Protein AF-A0A7S0C4D5-F1 (afdb_monomer)

Mean predicted aligned error: 11.69 Å

Solvent-accessible surface area (backbone atoms only — not comparable to full-atom values): 11583 Å² total; per-residue (Å²): 112,72,57,65,50,46,31,70,49,60,94,52,52,74,70,53,25,56,67,79,38,44,68,50,37,49,47,58,40,40,59,70,69,42,53,87,68,51,70,68,51,31,66,45,49,28,53,69,89,19,46,18,52,49,54,47,27,52,57,50,49,54,53,51,52,50,53,49,57,53,43,53,73,77,39,71,93,80,72,85,82,88,82,85,70,38,58,59,43,54,49,28,55,51,49,53,34,51,56,62,51,61,66,58,76,73,59,81,86,84,83,80,84,87,82,91,80,93,75,95,69,90,74,80,75,77,78,72,75,80,78,74,80,67,58,80,75,61,56,90,89,36,45,64,40,73,50,76,41,85,40,60,87,87,72,75,42,72,40,61,40,80,78,41,73,50,44,52,80,85,51,63,69,94,71,38,82,68,80,75,78,72,80,128

Foldseek 3Di:
DAAFFQAVCPPDDLVCCCPVVVVSSVLVVCLQVLHDRDPVSQCDARPRPTGHLVRLLVVLVVVVVVVQVVCVVVDPPPDDDDDDYDQSSLSSLVVVQVVVVVVVVPDDPDDDDDDDDDDDDDPPPPPDPDPPPRDHGADPPFDWDWDWAQDPPVPSDIHIDTPGDNHPVVCDDPNNPDPPPPPD

Nearest PDB structures (foldseek):
  2xhe-assembly1_A  TM=3.333E-01  e=2.770E+00  Monosiga brevicollis
  9c3c-assembly1_d  TM=2.049E-01  e=9.686E+00  Oryctolagus cuniculus

Structure (mmCIF, N/CA/C/O backbone):
data_AF-A0A7S0C4D5-F1
#
_entry.id   AF-A0A7S0C4D5-F1
#
loop_
_atom_site.group_PDB
_atom_site.id
_atom_site.type_symbol
_atom_site.label_atom_id
_atom_site.label_alt_id
_atom_site.label_comp_id
_atom_site.label_asym_id
_atom_site.label_entity_id
_atom_site.label_seq_id
_atom_site.pdbx_PDB_ins_code
_atom_site.Cartn_x
_atom_site.Cartn_y
_atom_site.Cartn_z
_atom_site.occupancy
_atom_site.B_iso_or_equiv
_atom_site.auth_seq_id
_atom_site.auth_comp_id
_atom_site.auth_asym_id
_atom_site.auth_atom_id
_atom_site.pdbx_PDB_model_num
ATOM 1 N N . LEU A 1 1 ? -9.676 -5.095 -2.662 1.00 91.50 1 LEU A N 1
ATOM 2 C CA . LEU A 1 1 ? -8.534 -4.164 -2.542 1.00 91.50 1 LEU A CA 1
ATOM 3 C C . LEU A 1 1 ? -7.541 -4.528 -3.632 1.00 91.50 1 LEU A C 1
ATOM 5 O O . LEU A 1 1 ? -6.718 -5.406 -3.422 1.00 91.50 1 LEU A O 1
ATOM 9 N N . ASN A 1 2 ? -7.699 -3.945 -4.817 1.00 96.62 2 ASN A N 1
ATOM 10 C CA . ASN A 1 2 ? -6.845 -4.282 -5.958 1.00 96.62 2 ASN A CA 1
ATOM 11 C C . ASN A 1 2 ? -5.483 -3.599 -5.810 1.00 96.62 2 ASN A C 1
ATOM 13 O O . ASN A 1 2 ? -5.395 -2.568 -5.133 1.00 96.62 2 ASN A O 1
ATOM 17 N N . GLU A 1 3 ? -4.452 -4.158 -6.446 1.00 96.69 3 GLU A N 1
ATOM 18 C CA . GLU A 1 3 ? -3.127 -3.532 -6.524 1.00 96.69 3 GLU A CA 1
ATOM 19 C C . GLU A 1 3 ? -3.210 -2.123 -7.131 1.00 96.69 3 GLU A C 1
ATOM 21 O O . GLU A 1 3 ? -4.211 -1.762 -7.752 1.00 96.69 3 GLU A O 1
ATOM 26 N N . TRP A 1 4 ? -2.178 -1.317 -6.894 1.00 96.56 4 TRP A N 1
ATOM 27 C CA . TRP A 1 4 ? -1.933 -0.066 -7.605 1.00 96.56 4 TRP A CA 1
ATOM 28 C C . TRP A 1 4 ? -1.998 -0.304 -9.122 1.00 96.56 4 TRP A C 1
ATOM 30 O O . TRP A 1 4 ? -1.205 -1.082 -9.648 1.00 96.56 4 TRP A O 1
ATOM 40 N N . ASN A 1 5 ? -2.930 0.358 -9.812 1.00 97.81 5 ASN A N 1
ATOM 41 C CA . ASN A 1 5 ? -2.940 0.409 -11.272 1.00 97.81 5 ASN A CA 1
ATOM 42 C C . ASN A 1 5 ? -1.729 1.219 -11.753 1.00 97.81 5 ASN A C 1
ATOM 44 O O . ASN A 1 5 ? -1.643 2.428 -11.518 1.00 97.81 5 ASN A O 1
ATOM 48 N N . LEU A 1 6 ? -0.799 0.533 -12.415 1.00 97.19 6 LEU A N 1
ATOM 49 C CA . LEU A 1 6 ? 0.471 1.111 -12.848 1.00 97.19 6 LEU A CA 1
ATOM 50 C C . LEU A 1 6 ? 0.438 1.605 -14.303 1.00 97.19 6 LEU A C 1
ATOM 52 O O . LEU A 1 6 ? 1.498 1.924 -14.838 1.00 97.19 6 LEU A O 1
ATOM 56 N N . GLY A 1 7 ? -0.735 1.656 -14.944 1.00 97.12 7 GLY A N 1
ATOM 57 C CA . GLY A 1 7 ? -0.932 2.214 -16.282 1.00 97.12 7 GLY A CA 1
ATOM 58 C C . GLY A 1 7 ? 0.130 1.770 -17.294 1.00 97.12 7 GLY A C 1
ATOM 59 O O . GLY A 1 7 ? 0.294 0.585 -17.580 1.00 97.12 7 GLY A O 1
ATOM 60 N N . SER A 1 8 ? 0.897 2.735 -17.801 1.00 97.06 8 SER A N 1
ATOM 61 C CA . SER A 1 8 ? 1.981 2.568 -18.778 1.00 97.06 8 SER A CA 1
ATOM 62 C C . SER A 1 8 ? 3.075 1.575 -18.359 1.00 97.06 8 SER A C 1
ATOM 64 O O . SER A 1 8 ? 3.782 1.054 -19.222 1.00 97.06 8 SER A O 1
ATOM 66 N N . LEU A 1 9 ? 3.232 1.310 -17.059 1.00 96.81 9 LEU A N 1
ATOM 67 C CA . LEU A 1 9 ? 4.235 0.391 -16.524 1.00 96.81 9 LEU A CA 1
ATOM 68 C C . LEU A 1 9 ? 3.742 -1.062 -16.449 1.00 96.81 9 LEU A C 1
ATOM 70 O O . LEU A 1 9 ? 4.552 -1.963 -16.208 1.00 96.81 9 LEU A O 1
ATOM 74 N N . GLU A 1 10 ? 2.442 -1.319 -16.614 1.00 96.50 10 GLU A N 1
ATOM 75 C CA . GLU A 1 10 ? 1.900 -2.674 -16.519 1.00 96.50 10 GLU A CA 1
ATOM 76 C C . GLU A 1 10 ? 2.433 -3.584 -17.631 1.00 96.50 10 GLU A C 1
ATOM 78 O O . GLU A 1 10 ? 2.529 -3.217 -18.801 1.00 96.50 10 GLU A O 1
ATOM 83 N N . GLY A 1 11 ? 2.815 -4.806 -17.252 1.00 96.31 11 GLY A N 1
ATOM 84 C CA . GLY A 1 11 ? 3.393 -5.789 -18.171 1.00 96.31 11 GLY A CA 1
ATOM 85 C C . GLY A 1 11 ? 4.862 -5.550 -18.539 1.00 96.31 11 GLY A C 1
ATOM 86 O O . GLY A 1 11 ? 5.478 -6.445 -19.118 1.00 96.31 11 GLY A O 1
ATOM 87 N N . LEU A 1 12 ? 5.454 -4.410 -18.165 1.00 96.06 12 LEU A N 1
ATOM 88 C CA . LEU A 1 12 ? 6.871 -4.136 -18.396 1.00 96.06 12 LEU A CA 1
ATOM 89 C C . LEU A 1 12 ? 7.758 -4.775 -17.323 1.00 96.06 12 LEU A C 1
ATOM 91 O O . LEU A 1 12 ? 7.458 -4.796 -16.126 1.00 96.06 12 LEU A O 1
ATOM 95 N N . THR A 1 13 ? 8.930 -5.246 -17.738 1.00 95.88 13 THR A N 1
ATOM 96 C CA . THR A 1 13 ? 10.017 -5.537 -16.804 1.00 95.88 13 THR A CA 1
ATOM 97 C C . THR A 1 13 ? 10.603 -4.241 -16.241 1.00 95.88 13 THR A C 1
ATOM 99 O O . THR A 1 13 ? 10.513 -3.172 -16.840 1.00 95.88 13 THR A O 1
ATOM 102 N N . LYS A 1 14 ? 11.308 -4.333 -15.105 1.00 93.69 14 LYS A N 1
ATOM 103 C CA . LYS A 1 14 ? 11.995 -3.175 -14.500 1.00 93.69 14 LYS A CA 1
ATOM 104 C C . LYS A 1 14 ? 12.977 -2.495 -15.463 1.00 93.69 14 LYS A C 1
ATOM 106 O O . LYS A 1 14 ? 13.127 -1.279 -15.429 1.00 93.69 14 LYS A O 1
ATOM 111 N N . ALA A 1 15 ? 13.659 -3.285 -16.296 1.00 94.69 15 ALA A N 1
ATOM 112 C CA . ALA A 1 15 ? 14.609 -2.770 -17.276 1.00 94.69 15 ALA A CA 1
ATOM 113 C C . ALA A 1 15 ? 13.888 -1.979 -18.376 1.00 94.69 15 ALA A C 1
ATOM 115 O O . ALA A 1 15 ? 14.277 -0.849 -18.658 1.00 94.69 15 ALA A O 1
ATOM 116 N N . GLU A 1 16 ? 12.806 -2.533 -18.929 1.00 96.94 16 GLU A N 1
ATOM 117 C CA . GLU A 1 16 ? 11.981 -1.859 -19.940 1.00 96.94 16 GLU A CA 1
ATOM 118 C C . GLU A 1 16 ? 11.360 -0.577 -19.383 1.00 96.94 16 GLU A C 1
ATOM 120 O O . GLU A 1 16 ? 11.548 0.485 -19.969 1.00 96.94 16 GLU A O 1
ATOM 125 N N . ALA A 1 17 ? 10.729 -0.637 -18.207 1.00 95.88 17 ALA A N 1
ATOM 126 C CA . ALA A 1 17 ? 10.146 0.526 -17.540 1.00 95.88 17 ALA A CA 1
ATOM 127 C C . ALA A 1 17 ? 11.166 1.662 -17.354 1.00 95.88 17 ALA A C 1
ATOM 129 O O . ALA A 1 17 ? 10.881 2.816 -17.666 1.00 95.88 17 ALA A O 1
ATOM 130 N N . SER A 1 18 ? 12.387 1.331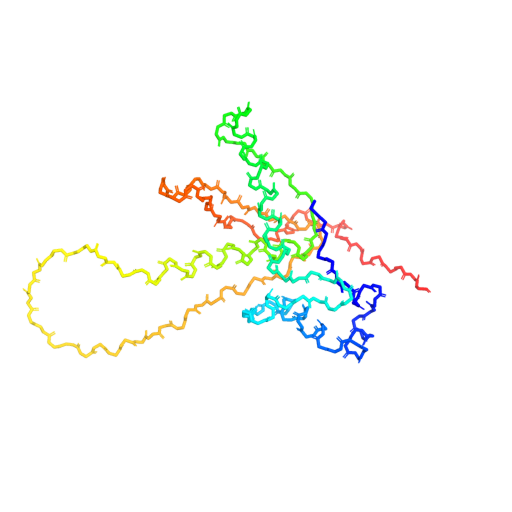 -16.918 1.00 94.75 18 SER A N 1
ATOM 131 C CA . SER A 1 18 ? 13.438 2.327 -16.669 1.00 94.75 18 SER A CA 1
ATOM 132 C C . SER A 1 18 ? 13.909 3.085 -17.913 1.00 94.75 18 SER A C 1
ATOM 134 O O . SER A 1 18 ? 14.459 4.181 -17.773 1.00 94.75 18 SER A O 1
ATOM 136 N N . VAL A 1 19 ? 13.698 2.509 -19.100 1.00 95.25 19 VAL A N 1
ATOM 137 C CA . VAL A 1 19 ? 14.111 3.065 -20.394 1.00 95.25 19 VAL A CA 1
ATOM 138 C C . VAL A 1 19 ? 12.925 3.695 -21.122 1.00 95.25 19 VAL A C 1
ATOM 140 O O . VAL A 1 19 ? 13.022 4.831 -21.576 1.00 95.25 19 VAL A O 1
ATOM 143 N N . SER A 1 20 ? 11.812 2.969 -21.235 1.00 93.81 20 SER A N 1
ATOM 144 C CA . SER A 1 20 ? 10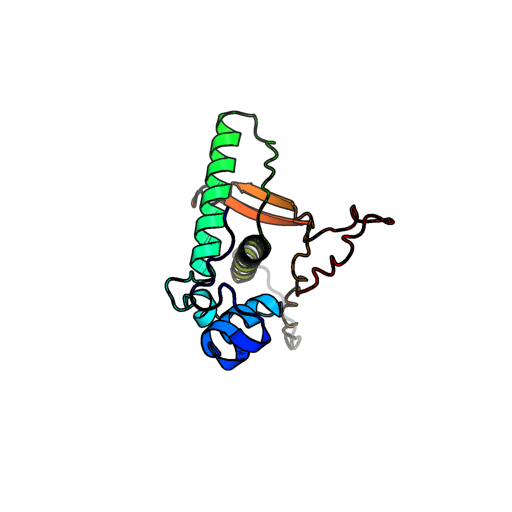.653 3.340 -22.053 1.00 93.81 20 SER A CA 1
ATOM 145 C C . SER A 1 20 ? 9.682 4.290 -21.350 1.00 93.81 20 SER A C 1
ATOM 147 O O . SER A 1 20 ? 9.029 5.083 -22.022 1.00 93.81 20 SER A O 1
ATOM 149 N N . CYS A 1 21 ? 9.615 4.247 -20.017 1.00 95.00 21 CYS A N 1
ATOM 150 C CA . CYS A 1 21 ? 8.689 5.031 -19.194 1.00 95.00 21 CYS A CA 1
ATOM 151 C C . CYS A 1 21 ? 9.447 5.657 -18.012 1.00 95.00 21 CYS A C 1
ATOM 153 O O . CYS A 1 21 ? 9.096 5.471 -16.850 1.00 95.00 21 CYS A O 1
ATOM 155 N N . HIS A 1 22 ? 10.550 6.353 -18.308 1.00 94.44 22 HIS A N 1
ATOM 156 C CA . HIS A 1 22 ? 11.540 6.753 -17.303 1.00 94.44 22 HIS A CA 1
ATOM 157 C C . HIS A 1 22 ? 10.969 7.600 -16.153 1.00 94.44 22 HIS A C 1
ATOM 159 O O . HIS A 1 22 ? 11.331 7.376 -14.999 1.00 94.44 22 HIS A O 1
ATOM 165 N N . GLU A 1 23 ? 10.078 8.550 -16.451 1.00 95.00 23 GLU A N 1
ATOM 166 C CA . GLU A 1 23 ? 9.476 9.413 -15.425 1.00 95.00 23 GLU A CA 1
ATOM 167 C C . GLU A 1 23 ? 8.476 8.647 -14.548 1.00 95.00 23 GLU A C 1
ATOM 169 O O . GLU A 1 23 ? 8.603 8.668 -13.325 1.00 95.00 23 GLU A O 1
ATOM 174 N N . ASP A 1 24 ? 7.577 7.861 -15.147 1.00 95.88 24 ASP A N 1
ATOM 175 C CA . ASP A 1 24 ? 6.665 6.977 -14.405 1.00 95.88 24 ASP A CA 1
ATOM 176 C C . ASP A 1 24 ? 7.447 5.987 -13.515 1.00 95.88 24 ASP A C 1
ATOM 178 O O . ASP A 1 24 ? 7.115 5.749 -12.350 1.00 95.88 24 ASP A O 1
ATOM 182 N N . TRP A 1 25 ? 8.553 5.441 -14.034 1.00 95.50 25 TRP A N 1
ATOM 183 C CA . TRP A 1 25 ? 9.424 4.539 -13.284 1.00 95.50 25 TRP A CA 1
ATOM 184 C C . TRP A 1 25 ? 10.087 5.220 -12.082 1.00 95.50 25 TRP A C 1
ATOM 186 O O . TRP A 1 25 ? 10.244 4.576 -11.043 1.00 95.50 25 TRP A O 1
ATOM 196 N N . LYS A 1 26 ? 10.471 6.502 -12.181 1.00 93.19 26 LYS A N 1
ATOM 197 C CA . LYS A 1 26 ? 11.009 7.265 -11.039 1.00 93.19 26 LYS A CA 1
ATOM 198 C C . LYS A 1 26 ? 9.978 7.409 -9.927 1.00 93.19 26 LYS A C 1
ATOM 200 O O . LYS A 1 26 ? 10.331 7.175 -8.770 1.00 93.19 26 LYS A O 1
ATOM 205 N N . ILE A 1 27 ? 8.733 7.740 -10.278 1.00 92.94 27 ILE A N 1
ATOM 206 C CA . ILE A 1 27 ? 7.622 7.861 -9.324 1.00 92.94 27 ILE A CA 1
ATOM 207 C C . ILE A 1 27 ? 7.440 6.526 -8.592 1.00 92.94 27 ILE A C 1
ATOM 209 O O . ILE A 1 27 ? 7.545 6.458 -7.366 1.00 92.94 27 ILE A O 1
ATOM 213 N N . PHE A 1 28 ? 7.289 5.431 -9.343 1.00 91.69 28 PHE A N 1
ATOM 214 C CA . PHE A 1 28 ? 7.135 4.092 -8.772 1.00 91.69 28 PHE A CA 1
ATOM 215 C C . PHE A 1 28 ? 8.336 3.656 -7.909 1.00 91.69 28 PHE A C 1
ATOM 217 O O . PHE A 1 28 ? 8.172 3.026 -6.856 1.00 91.69 28 PHE A O 1
ATOM 224 N N . ARG A 1 29 ? 9.565 3.981 -8.329 1.00 89.75 29 ARG A N 1
ATOM 225 C CA . ARG A 1 29 ? 10.784 3.620 -7.592 1.00 89.75 29 ARG A CA 1
ATOM 226 C C . ARG A 1 29 ? 10.941 4.351 -6.279 1.00 89.75 29 ARG A C 1
ATOM 228 O O . ARG A 1 29 ? 11.414 3.723 -5.337 1.00 89.75 29 ARG A O 1
ATOM 235 N N . GLN A 1 30 ? 10.556 5.622 -6.198 1.00 85.50 30 GLN A N 1
ATOM 236 C CA . GLN A 1 30 ? 10.688 6.360 -4.944 1.00 85.50 30 GLN A CA 1
ATOM 237 C C . GLN A 1 30 ? 9.917 5.668 -3.816 1.00 85.50 30 GLN A C 1
ATOM 239 O O . GLN A 1 30 ? 10.426 5.561 -2.704 1.00 85.50 30 GLN A O 1
ATOM 244 N N . TRP A 1 31 ? 8.750 5.102 -4.136 1.00 80.75 31 TRP A N 1
ATOM 245 C CA . TRP A 1 31 ? 8.039 4.215 -3.223 1.00 80.75 31 TRP A CA 1
ATOM 246 C C . TRP A 1 31 ? 8.835 2.932 -2.916 1.00 80.75 31 TRP A C 1
ATOM 248 O O . TRP A 1 31 ? 9.060 2.585 -1.756 1.00 80.75 31 TRP A O 1
ATOM 258 N N . CYS A 1 32 ? 9.281 2.210 -3.948 1.00 79.75 32 CYS A N 1
ATOM 259 C CA . CYS A 1 32 ? 9.966 0.924 -3.770 1.00 79.75 32 CYS A CA 1
ATOM 260 C C . CYS A 1 32 ? 11.261 1.002 -2.951 1.00 79.75 32 CYS A C 1
ATOM 262 O O . CYS A 1 32 ? 11.626 0.010 -2.317 1.00 79.75 32 CYS A O 1
ATOM 264 N N . ASP A 1 33 ? 11.950 2.140 -2.998 1.00 78.56 33 ASP A N 1
ATOM 265 C CA . ASP A 1 33 ? 13.260 2.340 -2.382 1.00 78.56 33 ASP A CA 1
ATOM 266 C C . ASP A 1 33 ? 13.157 2.703 -0.881 1.00 78.56 33 ASP A C 1
ATOM 268 O O . ASP A 1 33 ? 14.180 2.900 -0.221 1.00 78.56 33 ASP A O 1
ATOM 272 N N . GLY A 1 34 ? 11.939 2.733 -0.314 1.00 65.50 34 GLY A N 1
ATOM 273 C CA . GLY A 1 34 ? 11.702 2.898 1.127 1.00 65.50 34 GLY A CA 1
ATOM 274 C C . GLY A 1 34 ? 12.156 4.254 1.676 1.00 65.50 34 GLY A C 1
ATOM 275 O O . GLY A 1 34 ? 12.552 4.349 2.840 1.00 65.50 34 GLY A O 1
ATOM 276 N N . GLY A 1 35 ? 12.182 5.275 0.815 1.00 66.75 35 GLY A N 1
ATOM 277 C CA . GLY A 1 35 ? 12.502 6.656 1.165 1.00 66.75 35 GLY A CA 1
ATOM 278 C C . GLY A 1 35 ? 11.256 7.528 1.306 1.00 66.75 35 GLY A C 1
ATOM 279 O O . GLY A 1 35 ? 10.140 7.088 1.031 1.00 66.75 35 GLY A O 1
ATOM 280 N N . ASP A 1 36 ? 11.468 8.781 1.702 1.00 76.06 36 ASP A N 1
ATOM 281 C CA . ASP A 1 36 ? 10.401 9.777 1.756 1.00 76.06 36 ASP A CA 1
ATOM 282 C C . ASP A 1 36 ? 9.883 10.045 0.338 1.00 76.06 36 ASP A C 1
ATOM 284 O O . ASP A 1 36 ? 10.644 10.388 -0.575 1.00 76.06 36 ASP A O 1
ATOM 288 N N . VAL A 1 37 ? 8.579 9.846 0.149 1.00 84.19 37 VAL A N 1
ATOM 289 C CA . VAL A 1 37 ? 7.879 10.153 -1.101 1.00 84.19 37 VAL A CA 1
ATOM 290 C C . VAL A 1 37 ? 7.587 11.650 -1.117 1.00 84.19 37 VAL A C 1
ATOM 292 O O . VAL A 1 37 ? 6.993 12.170 -0.173 1.00 84.19 37 VAL A O 1
ATOM 295 N N . SER A 1 38 ? 7.997 12.352 -2.176 1.00 87.94 38 SER A N 1
ATOM 296 C CA . SER A 1 38 ? 7.674 13.776 -2.311 1.00 87.94 38 SER A CA 1
ATOM 297 C C . SER A 1 38 ? 6.169 13.959 -2.511 1.00 87.94 38 SER A C 1
ATOM 299 O O . SER A 1 38 ? 5.520 13.112 -3.121 1.00 87.94 38 SER A O 1
ATOM 301 N N . ALA A 1 39 ? 5.608 15.076 -2.036 1.00 88.88 39 ALA A N 1
ATOM 302 C CA . ALA A 1 39 ? 4.194 15.394 -2.268 1.00 88.88 39 ALA A CA 1
ATOM 303 C C . ALA A 1 39 ? 3.854 15.375 -3.770 1.00 88.88 39 ALA A C 1
ATOM 305 O O . ALA A 1 39 ? 2.872 14.767 -4.176 1.00 88.88 39 ALA A O 1
ATOM 306 N N . GLU A 1 40 ? 4.747 15.924 -4.599 1.00 92.56 40 GLU A N 1
ATOM 307 C CA . GLU A 1 40 ? 4.627 15.894 -6.059 1.00 92.56 40 GLU A CA 1
ATOM 308 C C . GLU A 1 40 ? 4.483 14.466 -6.607 1.00 92.56 40 GLU A C 1
ATOM 310 O O . GLU A 1 40 ? 3.534 14.182 -7.333 1.00 92.56 40 GLU A O 1
ATOM 315 N N . HIS A 1 41 ? 5.371 13.535 -6.243 1.00 92.56 41 HIS A N 1
ATOM 316 C CA . HIS A 1 41 ? 5.270 12.154 -6.727 1.00 92.56 41 HIS A CA 1
ATOM 317 C C . HIS A 1 41 ? 4.102 11.384 -6.099 1.00 92.56 41 HIS A C 1
ATOM 319 O O . HIS A 1 41 ? 3.605 10.442 -6.710 1.00 92.56 41 HIS A O 1
ATOM 325 N N . ALA A 1 42 ? 3.661 11.754 -4.894 1.00 93.00 42 ALA A N 1
ATOM 326 C CA . ALA A 1 42 ? 2.509 11.121 -4.265 1.00 93.00 42 ALA A CA 1
ATOM 327 C C . ALA A 1 42 ? 1.196 11.440 -4.998 1.00 93.00 42 ALA A C 1
ATOM 329 O O . ALA A 1 42 ? 0.346 10.557 -5.130 1.00 93.00 42 ALA A O 1
ATOM 330 N N . GLU A 1 43 ? 1.062 12.678 -5.481 1.00 95.88 43 GLU A N 1
ATOM 331 C CA . GLU A 1 43 ? -0.121 13.189 -6.182 1.00 95.88 43 GLU A CA 1
ATOM 332 C C . GLU A 1 43 ? -0.080 12.932 -7.695 1.00 95.88 43 GLU A C 1
ATOM 334 O O . GLU A 1 43 ? -1.123 12.927 -8.345 1.00 95.88 43 GLU A O 1
ATOM 339 N N . THR A 1 44 ? 1.105 12.702 -8.270 1.00 96.88 44 THR A N 1
ATOM 340 C CA . THR A 1 44 ? 1.253 12.464 -9.713 1.00 96.88 44 THR A CA 1
ATOM 341 C C . THR A 1 44 ? 0.790 11.049 -10.086 1.00 96.88 44 THR A C 1
ATOM 343 O O . THR A 1 44 ? 1.383 10.072 -9.614 1.00 96.88 44 THR A O 1
ATOM 346 N N . PRO A 1 45 ? -0.232 10.896 -10.949 1.00 97.69 45 PRO A N 1
ATOM 347 C CA . PRO A 1 45 ? -0.641 9.589 -11.451 1.00 97.69 45 PRO A CA 1
ATOM 348 C C . PRO A 1 45 ? 0.398 9.000 -12.402 1.00 97.69 45 PRO A C 1
ATOM 350 O O . PRO A 1 45 ? 1.035 9.729 -13.165 1.00 97.69 45 PRO A O 1
ATOM 353 N N . ILE A 1 46 ? 0.526 7.673 -12.403 1.00 97.81 46 ILE A N 1
ATOM 354 C CA . ILE A 1 46 ? 1.283 6.986 -13.451 1.00 97.81 46 ILE A CA 1
ATOM 355 C C . ILE A 1 46 ? 0.564 7.174 -14.796 1.00 97.81 46 ILE A C 1
ATOM 357 O O . ILE A 1 46 ? -0.660 7.057 -14.878 1.00 97.81 46 ILE A O 1
ATOM 361 N N . SER A 1 47 ? 1.311 7.472 -15.862 1.00 97.19 47 SER A N 1
ATOM 362 C CA . SER A 1 47 ? 0.737 7.686 -17.198 1.00 97.19 47 SER A CA 1
ATOM 363 C C . SER A 1 47 ? -0.045 6.464 -17.706 1.00 97.19 47 SER A C 1
ATOM 365 O O . SER A 1 47 ? 0.158 5.348 -17.244 1.00 97.19 47 SER A O 1
ATOM 367 N N . GLY A 1 48 ? -0.915 6.645 -18.707 1.00 95.00 48 GLY A N 1
ATOM 368 C CA . GLY A 1 48 ? -1.698 5.540 -19.284 1.00 95.00 48 GLY A CA 1
ATOM 369 C C . GLY A 1 48 ? -2.836 5.067 -18.377 1.00 95.00 48 GLY A C 1
ATOM 370 O O . GLY A 1 48 ? -2.986 3.869 -18.168 1.00 95.00 48 GLY A O 1
ATOM 371 N N . ASP A 1 49 ? -3.604 6.016 -17.837 1.00 95.88 49 ASP A N 1
ATOM 372 C CA . ASP A 1 49 ? -4.728 5.789 -16.913 1.00 95.88 49 ASP A CA 1
ATOM 373 C C . ASP A 1 49 ? -4.338 5.100 -15.589 1.00 95.88 49 ASP A C 1
ATOM 375 O O . ASP A 1 49 ? -5.173 4.460 -14.946 1.00 95.88 49 ASP A O 1
ATOM 379 N N . GLY A 1 50 ? -3.073 5.226 -15.174 1.00 97.56 50 GLY A N 1
ATOM 380 C CA . GLY A 1 50 ? -2.589 4.747 -13.883 1.00 97.56 50 GLY A CA 1
ATOM 381 C C . GLY A 1 50 ? -3.069 5.610 -12.713 1.00 97.56 50 GLY A C 1
ATOM 382 O O . GLY A 1 50 ? -3.534 6.738 -12.877 1.00 97.56 50 GLY A O 1
ATOM 383 N N . GLU A 1 51 ? -2.957 5.068 -11.503 1.00 98.00 51 GLU A N 1
ATOM 384 C CA . GLU A 1 51 ? -3.315 5.779 -10.270 1.00 98.00 51 GLU A CA 1
ATOM 385 C C . GLU A 1 51 ? -2.122 6.570 -9.719 1.00 98.00 51 GLU A C 1
ATOM 387 O O . GLU A 1 51 ? -0.960 6.198 -9.926 1.00 98.00 51 GLU A O 1
ATOM 392 N N . SER A 1 52 ? -2.399 7.630 -8.958 1.00 97.25 52 SER A N 1
ATOM 393 C CA . SER A 1 52 ? -1.403 8.224 -8.058 1.00 97.25 52 SER A CA 1
ATOM 394 C C . SER A 1 52 ? -1.253 7.391 -6.778 1.00 97.25 52 SER A C 1
ATOM 396 O O . SER A 1 52 ? -2.095 6.547 -6.452 1.00 97.25 52 SER A O 1
ATOM 398 N N . MET A 1 53 ? -0.192 7.633 -6.003 1.00 95.38 53 MET A N 1
ATOM 399 C CA . MET A 1 53 ? -0.041 6.972 -4.701 1.00 95.38 53 MET A CA 1
ATOM 400 C C . MET A 1 53 ? -1.153 7.382 -3.729 1.00 95.38 53 MET A C 1
ATOM 402 O O . MET A 1 53 ? -1.624 6.555 -2.943 1.00 95.38 53 MET A O 1
ATOM 406 N N . ASP A 1 54 ? -1.586 8.644 -3.786 1.00 95.94 54 ASP A N 1
ATOM 407 C CA . ASP A 1 54 ? -2.674 9.146 -2.953 1.00 95.94 54 ASP A CA 1
ATOM 408 C C . ASP A 1 54 ? -4.035 8.564 -3.337 1.00 95.94 54 ASP A C 1
ATOM 410 O O . ASP A 1 54 ? -4.816 8.263 -2.435 1.00 95.94 54 ASP A O 1
ATOM 414 N N . ASP A 1 55 ? -4.299 8.298 -4.617 1.00 97.81 55 ASP A N 1
ATOM 415 C CA . ASP A 1 55 ? -5.513 7.583 -5.031 1.00 97.81 55 ASP A CA 1
ATOM 416 C C . ASP A 1 55 ? -5.563 6.187 -4.404 1.00 97.81 55 ASP A C 1
ATOM 418 O O . ASP A 1 55 ? -6.554 5.819 -3.759 1.00 97.81 55 ASP A O 1
ATOM 422 N N . VAL A 1 56 ? -4.458 5.436 -4.508 1.00 97.50 56 VAL A N 1
ATOM 423 C CA . VAL A 1 56 ? -4.329 4.098 -3.912 1.00 97.50 56 VAL A CA 1
ATOM 424 C C . VAL A 1 56 ? -4.497 4.164 -2.397 1.00 97.50 56 VAL A C 1
ATOM 426 O O . VAL A 1 56 ? -5.215 3.337 -1.823 1.00 97.50 56 VAL A O 1
ATOM 429 N N . ARG A 1 57 ? -3.876 5.150 -1.736 1.00 96.06 57 ARG A N 1
ATOM 430 C CA . ARG A 1 57 ? -4.003 5.365 -0.290 1.00 96.06 57 ARG A CA 1
ATOM 431 C C . ARG A 1 57 ? -5.453 5.633 0.097 1.00 96.06 57 ARG A C 1
ATOM 433 O O . ARG A 1 57 ? -6.005 4.894 0.912 1.00 96.06 57 ARG A O 1
ATOM 440 N N . HIS A 1 58 ? -6.082 6.639 -0.507 1.00 96.44 58 HIS A N 1
ATOM 441 C CA . HIS A 1 58 ? -7.440 7.059 -0.176 1.00 96.44 58 HIS A CA 1
ATOM 442 C C . HIS A 1 58 ? -8.453 5.934 -0.381 1.00 96.44 58 HIS A C 1
ATOM 444 O O . HIS A 1 58 ? -9.227 5.646 0.534 1.00 96.44 58 HIS A O 1
ATOM 450 N N . ARG A 1 59 ? -8.428 5.238 -1.529 1.00 97.88 59 ARG A N 1
ATOM 451 C CA . ARG A 1 59 ? -9.384 4.146 -1.775 1.00 97.88 59 ARG A CA 1
ATOM 452 C C . ARG A 1 59 ? -9.184 2.968 -0.826 1.00 97.88 59 ARG A C 1
ATOM 454 O O . ARG A 1 59 ? -10.155 2.321 -0.440 1.00 97.88 59 ARG A O 1
ATOM 461 N N . SER A 1 60 ? -7.936 2.678 -0.453 1.00 97.44 60 SER A N 1
ATOM 462 C CA . SER A 1 60 ? -7.619 1.544 0.417 1.00 97.44 60 SER A CA 1
ATOM 463 C C . SER A 1 60 ? -8.058 1.813 1.851 1.00 97.44 60 SER A C 1
ATOM 465 O O . SER A 1 60 ? -8.721 0.965 2.448 1.00 97.44 60 SER A O 1
ATOM 467 N N . VAL A 1 61 ? -7.771 3.014 2.364 1.00 96.25 61 VAL A N 1
ATOM 468 C CA . VAL A 1 61 ? -8.231 3.467 3.684 1.00 96.25 61 VAL A CA 1
ATOM 469 C C . VAL A 1 61 ? -9.755 3.508 3.724 1.00 96.25 61 VAL A C 1
ATOM 471 O O . VAL A 1 61 ? -10.351 2.847 4.566 1.00 96.25 61 VAL A O 1
ATOM 474 N N . ALA A 1 62 ? -10.406 4.176 2.766 1.00 95.81 62 ALA A N 1
ATOM 475 C CA . ALA A 1 62 ? -11.865 4.286 2.737 1.00 95.81 62 ALA A CA 1
ATOM 476 C C . ALA A 1 62 ? -12.565 2.914 2.701 1.00 95.81 62 ALA A C 1
ATOM 478 O O . ALA A 1 62 ? -13.567 2.702 3.389 1.00 95.81 62 ALA A O 1
ATOM 479 N N . CYS A 1 63 ? -12.024 1.964 1.931 1.00 96.44 63 CYS A N 1
ATOM 480 C CA . CYS A 1 63 ? -12.539 0.599 1.869 1.00 96.44 63 CYS A CA 1
ATOM 481 C C . CYS A 1 63 ? -12.430 -0.119 3.225 1.00 96.44 63 CYS A C 1
ATOM 483 O O . CYS A 1 63 ? -13.418 -0.691 3.687 1.00 96.44 63 CYS A O 1
ATOM 485 N N . LEU A 1 64 ? -11.266 -0.061 3.882 1.00 95.38 64 LEU A N 1
ATOM 486 C CA . LEU A 1 64 ? -11.059 -0.714 5.177 1.00 95.38 64 LEU A CA 1
ATOM 487 C C . LEU A 1 64 ? -11.848 -0.040 6.300 1.00 95.38 64 LEU A C 1
ATOM 489 O O . LEU A 1 64 ? -12.464 -0.733 7.102 1.00 95.38 64 LEU A O 1
ATOM 493 N N . GLU A 1 65 ? -11.904 1.289 6.337 1.00 93.75 65 GLU A N 1
ATOM 494 C CA . GLU A 1 65 ? -12.719 2.012 7.314 1.00 93.75 65 GLU A CA 1
ATOM 495 C C . GLU A 1 65 ? -14.207 1.698 7.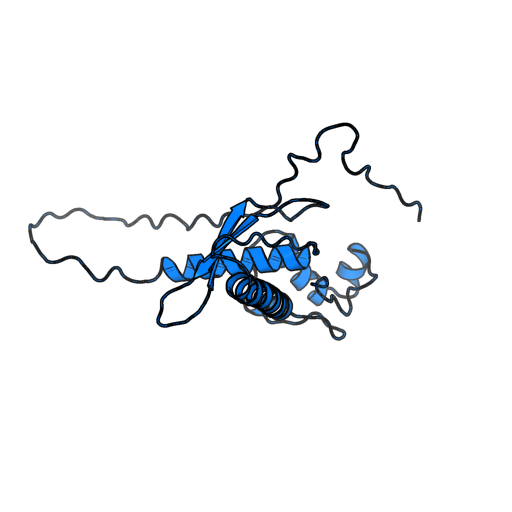178 1.00 93.75 65 GLU A C 1
ATOM 497 O O . GLU A 1 65 ? -14.910 1.607 8.182 1.00 93.75 65 GLU A O 1
ATOM 502 N N . THR A 1 66 ? -14.697 1.522 5.947 1.00 93.06 66 THR A N 1
ATOM 503 C CA . THR A 1 66 ? -16.079 1.091 5.709 1.00 93.06 66 THR A CA 1
ATOM 504 C C . THR A 1 66 ? -16.315 -0.293 6.308 1.00 93.06 66 THR A C 1
ATOM 506 O O . THR A 1 66 ? -17.296 -0.477 7.025 1.00 93.06 66 THR A O 1
ATOM 509 N N . ALA A 1 67 ? -15.395 -1.238 6.085 1.00 91.88 67 ALA A N 1
ATOM 510 C CA . ALA A 1 67 ? -15.478 -2.580 6.659 1.00 91.88 67 ALA A CA 1
ATOM 511 C C . ALA A 1 67 ? -15.406 -2.564 8.197 1.00 91.88 67 ALA A C 1
ATOM 513 O O . ALA A 1 67 ? -16.175 -3.265 8.849 1.00 91.88 67 ALA A O 1
ATOM 514 N N . ILE A 1 68 ? -14.537 -1.731 8.781 1.00 90.31 68 ILE A N 1
ATOM 515 C CA . ILE A 1 68 ? -14.429 -1.532 10.236 1.00 90.31 68 ILE A CA 1
ATOM 516 C C . ILE A 1 68 ? -15.752 -1.018 10.798 1.00 90.31 68 ILE A C 1
ATOM 518 O O . ILE A 1 68 ? -16.319 -1.638 11.692 1.00 90.31 68 ILE A O 1
ATOM 522 N N . LYS A 1 69 ? -16.291 0.065 10.226 1.00 87.88 69 LYS A N 1
ATOM 523 C CA . LYS A 1 69 ? -17.553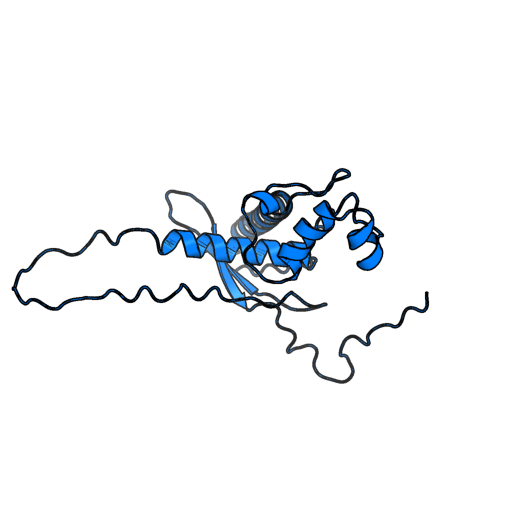 0.672 10.671 1.00 87.88 69 LYS A CA 1
ATOM 524 C C . LYS A 1 69 ? -18.726 -0.303 10.557 1.00 87.88 69 LYS A C 1
ATOM 526 O O . LYS A 1 69 ? -19.544 -0.361 11.465 1.00 87.88 69 LYS A O 1
ATOM 531 N N . GLN A 1 70 ? -18.806 -1.073 9.471 1.00 87.50 70 GLN A N 1
ATOM 532 C CA . GLN A 1 70 ? -19.835 -2.105 9.302 1.00 87.50 70 GLN A CA 1
ATOM 533 C C . GLN A 1 70 ? -19.694 -3.218 10.343 1.00 87.50 70 GLN A C 1
ATOM 535 O O . GLN A 1 70 ? -20.677 -3.580 10.982 1.00 87.50 70 GLN A O 1
ATOM 540 N N . SER A 1 71 ? -18.471 -3.696 10.575 1.00 85.00 71 SER A N 1
ATOM 541 C CA . SER A 1 71 ? -18.206 -4.747 11.556 1.00 85.00 71 SER A CA 1
ATOM 542 C C . SER A 1 71 ? -18.554 -4.312 12.983 1.00 85.00 71 SER A C 1
ATOM 544 O O . SER A 1 71 ? -19.215 -5.061 13.692 1.00 85.00 71 SER A O 1
ATOM 546 N N . SER A 1 72 ? -18.216 -3.078 13.381 1.00 81.12 72 SER A N 1
ATOM 547 C CA . SER A 1 72 ? -18.571 -2.520 14.698 1.00 81.12 72 SER A CA 1
ATOM 548 C C . SER A 1 72 ? -20.080 -2.333 14.909 1.00 81.12 72 SER A C 1
ATOM 550 O O . SER A 1 72 ? -20.541 -2.294 16.046 1.00 81.12 72 SER A O 1
ATOM 552 N N . LEU A 1 73 ? -20.867 -2.190 13.835 1.00 76.44 73 LEU A N 1
ATOM 553 C CA . LEU A 1 73 ? -22.331 -2.137 13.931 1.00 76.44 73 LEU A CA 1
ATOM 554 C C . LEU A 1 73 ? -22.947 -3.528 14.142 1.00 76.44 73 LEU A C 1
ATOM 556 O O . LEU A 1 73 ? -24.020 -3.636 14.734 1.00 76.44 73 LEU A O 1
ATOM 560 N N . GLU A 1 74 ? -22.290 -4.575 13.642 1.00 77.81 74 GLU A N 1
ATOM 561 C CA . GLU A 1 74 ? -22.780 -5.957 13.673 1.00 77.81 74 GLU A CA 1
ATOM 562 C C . GLU A 1 74 ? -22.243 -6.757 14.870 1.00 77.81 74 GLU A C 1
ATOM 564 O O . GLU A 1 74 ? -22.937 -7.632 15.388 1.00 77.81 74 GLU A O 1
ATOM 569 N N . ASN A 1 75 ? -21.030 -6.448 15.330 1.00 62.00 75 ASN A N 1
ATOM 570 C CA . ASN A 1 75 ? -20.301 -7.164 16.369 1.00 62.00 75 ASN A CA 1
ATOM 571 C C . ASN A 1 75 ? -19.729 -6.169 17.394 1.00 62.00 75 ASN A C 1
ATOM 573 O O . ASN A 1 75 ? -19.327 -5.063 17.044 1.00 62.00 75 ASN A O 1
ATOM 577 N N . HIS A 1 76 ? -19.684 -6.566 18.670 1.00 58.06 76 HIS A N 1
ATOM 578 C CA . HIS A 1 76 ? -19.099 -5.765 19.755 1.00 58.06 76 HIS A CA 1
ATOM 579 C C . HIS A 1 76 ? -17.657 -5.295 19.430 1.00 58.06 76 HIS A C 1
ATOM 581 O O . HIS A 1 76 ? -16.959 -5.961 18.666 1.00 58.06 76 HIS A O 1
ATOM 587 N N . ASP A 1 77 ? -17.236 -4.172 20.037 1.00 62.00 77 ASP A N 1
ATOM 588 C CA . ASP A 1 77 ? -16.081 -3.284 19.737 1.00 62.00 77 ASP A CA 1
ATOM 589 C C . ASP A 1 77 ? -14.695 -3.907 19.405 1.00 62.00 77 ASP A C 1
ATOM 591 O O . ASP A 1 77 ? -13.811 -3.187 18.948 1.00 62.00 77 ASP A O 1
ATOM 595 N N . ASP A 1 78 ? -14.494 -5.223 19.524 1.00 67.38 78 ASP A N 1
ATOM 596 C CA . ASP A 1 78 ? -13.205 -5.920 19.338 1.00 67.38 78 ASP A CA 1
ATOM 597 C C . ASP A 1 78 ? -13.132 -6.758 18.043 1.00 67.38 78 ASP A C 1
ATOM 599 O O . ASP A 1 78 ? -12.584 -7.864 18.000 1.00 67.38 78 ASP A O 1
ATOM 603 N N . SER A 1 79 ? -13.718 -6.262 16.956 1.00 78.00 79 SER A N 1
ATOM 604 C CA . SER A 1 79 ? -13.800 -7.025 15.708 1.00 78.00 79 SER A CA 1
ATOM 605 C C . SER A 1 79 ? -12.469 -7.084 14.948 1.00 78.00 79 SER A C 1
ATOM 607 O O . SER A 1 79 ? -11.946 -6.068 14.491 1.00 78.00 79 SER A O 1
ATOM 609 N N . LEU A 1 80 ? -11.952 -8.298 14.735 1.00 88.56 80 LEU A N 1
ATOM 610 C CA . LEU A 1 80 ? -10.784 -8.548 13.887 1.00 88.56 80 LEU A CA 1
ATOM 611 C C . LEU A 1 80 ? -11.188 -8.600 12.408 1.00 88.56 80 LEU A C 1
ATOM 613 O O . LEU A 1 80 ? -12.007 -9.427 12.009 1.00 88.56 80 LEU A O 1
ATOM 617 N N . ILE A 1 81 ? -10.549 -7.771 11.581 1.00 91.81 81 ILE A N 1
ATOM 618 C CA . ILE A 1 81 ? -10.709 -7.790 10.123 1.00 91.81 81 ILE A CA 1
ATOM 619 C C . ILE A 1 81 ? -9.420 -8.293 9.483 1.00 91.81 81 ILE A C 1
ATOM 621 O O . ILE A 1 81 ? -8.334 -7.785 9.753 1.00 91.81 81 ILE A O 1
ATOM 625 N N . VAL A 1 82 ? -9.555 -9.280 8.598 1.00 94.31 82 VAL A N 1
ATOM 626 C CA . VAL A 1 82 ? -8.450 -9.810 7.796 1.00 94.31 82 VAL A CA 1
ATOM 627 C C . VAL A 1 82 ? -8.664 -9.403 6.344 1.00 94.31 82 VAL A C 1
ATOM 629 O O . VAL A 1 82 ? -9.695 -9.713 5.752 1.00 94.31 82 VAL A O 1
ATOM 632 N N . ALA A 1 83 ? -7.674 -8.728 5.762 1.00 96.00 83 ALA A N 1
ATOM 633 C CA . ALA A 1 83 ? -7.671 -8.341 4.358 1.00 96.00 83 ALA A CA 1
ATOM 634 C C . ALA A 1 83 ? -6.455 -8.943 3.646 1.00 96.00 83 ALA A C 1
ATOM 636 O O . ALA A 1 83 ? -5.318 -8.753 4.074 1.00 96.00 83 ALA A O 1
ATOM 637 N N . VAL A 1 84 ? -6.696 -9.638 2.534 1.00 96.69 84 VAL A N 1
ATOM 638 C CA . VAL A 1 84 ? -5.643 -10.099 1.620 1.00 96.69 84 VAL A CA 1
ATOM 639 C C . VAL A 1 84 ? -5.541 -9.091 0.482 1.00 96.69 84 VAL A C 1
ATOM 641 O O . VAL A 1 84 ? -6.540 -8.769 -0.161 1.00 96.69 84 VAL A O 1
ATOM 644 N N . THR A 1 85 ? -4.346 -8.548 0.272 1.00 97.25 85 THR A N 1
ATOM 645 C CA . THR A 1 85 ? -4.097 -7.469 -0.690 1.00 97.25 85 THR A CA 1
ATOM 646 C C . THR A 1 85 ? -2.674 -7.573 -1.244 1.00 97.25 85 THR A C 1
ATOM 648 O O . THR A 1 85 ? -2.014 -8.603 -1.106 1.00 97.25 85 THR A O 1
ATOM 651 N N . HIS A 1 86 ? -2.207 -6.510 -1.886 1.00 95.81 86 HIS A N 1
ATOM 652 C CA . HIS A 1 86 ? -0.955 -6.463 -2.614 1.00 95.81 86 HIS A CA 1
ATOM 653 C C . HIS A 1 86 ? 0.067 -5.507 -1.977 1.00 95.81 86 HIS A C 1
ATOM 655 O O . HIS A 1 86 ? -0.242 -4.739 -1.060 1.00 95.81 86 HIS A O 1
ATOM 661 N N . GLY A 1 87 ? 1.308 -5.567 -2.463 1.00 92.50 87 GLY A N 1
ATOM 662 C CA . GLY A 1 87 ? 2.433 -4.838 -1.880 1.00 92.50 87 GLY A CA 1
ATOM 663 C C . GLY A 1 87 ? 2.323 -3.319 -2.028 1.00 92.50 87 GLY A C 1
ATOM 664 O O . GLY A 1 87 ? 2.699 -2.602 -1.100 1.00 92.50 87 GLY A O 1
ATOM 665 N N . GLY A 1 88 ? 1.793 -2.819 -3.152 1.00 92.38 88 GLY A N 1
ATOM 666 C CA . GLY A 1 88 ? 1.565 -1.383 -3.348 1.00 92.38 88 GLY A CA 1
ATOM 667 C C . GLY A 1 88 ? 0.521 -0.834 -2.375 1.00 92.38 88 GLY A C 1
ATOM 668 O O . GLY A 1 88 ? 0.761 0.179 -1.720 1.00 92.38 88 GLY A O 1
ATOM 669 N N . VAL A 1 89 ? -0.582 -1.562 -2.184 1.00 95.75 89 VAL A N 1
ATOM 670 C CA . VAL A 1 89 ? -1.627 -1.213 -1.204 1.00 95.75 89 VAL A CA 1
ATOM 671 C C . VAL A 1 89 ? -1.097 -1.210 0.231 1.00 95.75 89 VAL A C 1
ATOM 673 O O . VAL A 1 89 ? -1.284 -0.222 0.939 1.00 95.75 89 VAL A O 1
ATOM 676 N N . LEU A 1 90 ? 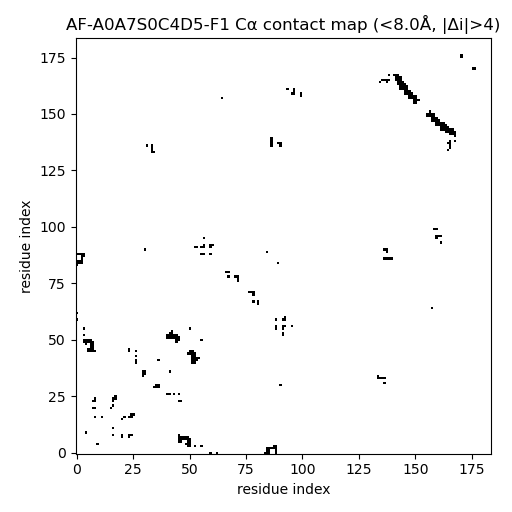-0.412 -2.278 0.668 1.00 94.06 90 LEU A N 1
ATOM 677 C CA . LEU A 1 90 ? 0.194 -2.331 2.010 1.00 94.06 90 LEU A CA 1
ATOM 678 C C . LEU A 1 90 ? 1.138 -1.153 2.242 1.00 94.06 90 LEU A C 1
ATOM 680 O O . LEU A 1 90 ? 1.173 -0.579 3.329 1.00 94.06 90 LEU A O 1
ATOM 684 N N . GLY A 1 91 ? 1.870 -0.781 1.199 1.00 91.38 91 GLY A N 1
ATOM 685 C CA . GLY A 1 91 ? 2.738 0.373 1.199 1.00 91.38 91 GLY A CA 1
ATOM 686 C C . GLY A 1 91 ? 2.050 1.693 1.502 1.00 91.38 91 GLY A C 1
ATOM 687 O O . GLY A 1 91 ? 2.502 2.466 2.344 1.00 91.38 91 GLY A O 1
ATOM 688 N N . GLN A 1 92 ? 0.915 1.932 0.854 1.00 93.31 92 GLN A N 1
ATOM 689 C CA . GLN A 1 92 ? 0.153 3.154 1.079 1.00 93.31 92 GLN A CA 1
ATOM 690 C C . GLN A 1 92 ? -0.561 3.169 2.435 1.00 93.31 92 GLN A C 1
ATOM 692 O O . GLN A 1 92 ? -0.704 4.236 3.029 1.00 93.31 92 GLN A O 1
ATOM 6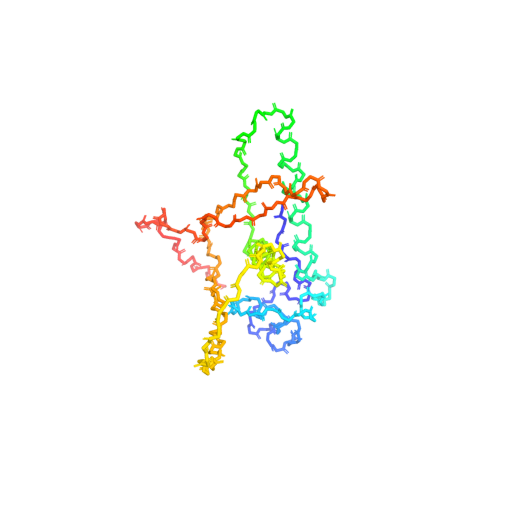97 N N . LEU A 1 93 ? -0.943 2.005 2.971 1.00 94.00 93 LEU A N 1
ATOM 698 C CA . LEU A 1 93 ? -1.447 1.902 4.347 1.00 94.00 93 LEU A CA 1
ATOM 699 C C . LEU A 1 93 ? -0.358 2.237 5.372 1.00 94.00 93 LEU A C 1
ATOM 701 O O . LEU A 1 93 ? -0.617 2.963 6.326 1.00 94.00 93 LEU A O 1
ATOM 705 N N . LEU A 1 94 ? 0.878 1.778 5.150 1.00 91.75 94 LEU A N 1
ATOM 706 C CA . LEU A 1 94 ? 2.018 2.190 5.967 1.00 91.75 94 LEU A CA 1
ATOM 707 C C . LEU A 1 94 ? 2.216 3.709 5.918 1.00 91.75 94 LEU A C 1
ATOM 709 O O . LEU A 1 94 ? 2.309 4.339 6.970 1.00 91.75 94 LEU A O 1
ATOM 713 N N . ARG A 1 95 ? 2.253 4.288 4.709 1.00 89.88 95 ARG A N 1
ATOM 714 C CA . ARG A 1 95 ? 2.424 5.736 4.517 1.00 89.88 95 ARG A CA 1
ATOM 715 C C . ARG A 1 95 ? 1.317 6.535 5.209 1.00 89.88 95 ARG A C 1
ATOM 717 O O . ARG A 1 95 ? 1.603 7.562 5.816 1.00 89.88 95 ARG A O 1
ATOM 724 N N . HIS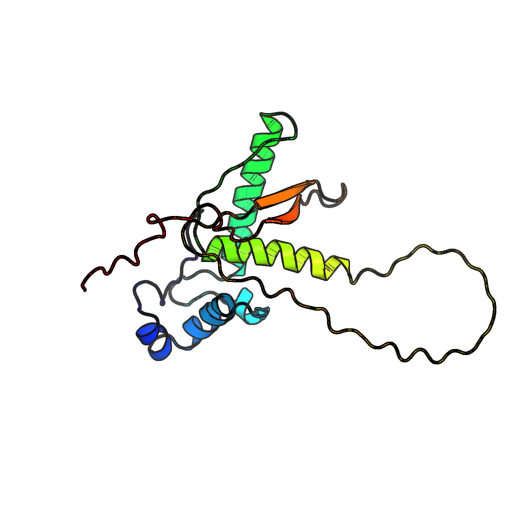 A 1 96 ? 0.073 6.061 5.157 1.00 92.19 96 HIS A N 1
ATOM 725 C CA . HIS A 1 96 ? -1.042 6.686 5.868 1.00 92.19 96 HIS A CA 1
ATOM 726 C C . HIS A 1 96 ? -0.773 6.781 7.376 1.00 92.19 96 HIS A C 1
ATOM 728 O O . HIS A 1 96 ? -0.866 7.870 7.938 1.00 92.19 96 HIS A O 1
ATOM 734 N N . CYS A 1 97 ? -0.341 5.682 8.002 1.00 89.75 97 CYS A N 1
ATOM 735 C CA . CYS A 1 97 ? -0.002 5.664 9.424 1.00 89.75 97 CYS A CA 1
ATOM 736 C C . CYS A 1 97 ? 1.182 6.578 9.770 1.00 89.75 97 CYS A C 1
ATOM 738 O O . CYS A 1 97 ? 1.202 7.174 10.843 1.00 89.75 97 CYS A O 1
ATOM 740 N N . THR A 1 98 ? 2.208 6.672 8.919 1.00 84.88 98 THR A N 1
ATOM 741 C CA . THR A 1 98 ? 3.384 7.505 9.221 1.00 84.88 98 THR A CA 1
ATOM 742 C C . THR A 1 98 ? 3.078 8.994 9.085 1.00 84.88 98 THR A C 1
ATOM 744 O O . THR A 1 98 ? 3.447 9.759 9.968 1.00 84.88 98 THR A O 1
ATOM 747 N N . MET A 1 99 ? 2.318 9.394 8.060 1.00 80.81 99 MET A N 1
ATOM 748 C CA . MET A 1 99 ? 1.913 10.794 7.865 1.00 80.81 99 MET A CA 1
ATOM 749 C C . MET A 1 99 ? 1.035 11.323 9.010 1.00 80.81 99 MET A C 1
ATOM 751 O O . MET A 1 99 ? 1.165 12.477 9.409 1.00 80.81 99 MET A O 1
ATOM 755 N N . GLU A 1 100 ? 0.149 10.490 9.565 1.00 68.94 100 GLU A N 1
ATOM 756 C CA . GLU A 1 100 ? -0.683 10.881 10.713 1.00 68.94 100 GLU A CA 1
ATOM 757 C C . GLU A 1 100 ? 0.113 11.101 12.003 1.00 68.94 100 GLU A C 1
ATOM 759 O O . GLU A 1 100 ? -0.355 11.822 12.887 1.00 68.94 100 GLU A O 1
ATOM 764 N N . ASN A 1 101 ? 1.289 10.483 12.129 1.00 59.56 101 ASN A N 1
ATOM 765 C CA . ASN A 1 101 ? 2.151 10.643 13.297 1.00 59.56 101 ASN A CA 1
ATOM 766 C C . ASN A 1 101 ? 3.031 11.894 13.180 1.00 59.56 101 ASN A C 1
ATOM 768 O O . ASN A 1 101 ? 3.153 12.623 14.162 1.00 59.56 101 ASN A O 1
ATOM 772 N N . ASP A 1 102 ? 3.541 12.206 11.985 1.00 56.50 102 ASP A N 1
ATOM 773 C CA . ASP A 1 102 ? 4.366 13.403 11.759 1.00 56.50 102 ASP A CA 1
ATOM 774 C C . ASP A 1 102 ? 3.583 14.706 12.026 1.00 56.50 102 ASP A C 1
ATOM 776 O O . ASP A 1 102 ? 4.120 15.657 12.587 1.00 56.50 102 ASP A O 1
ATOM 780 N N . HIS A 1 103 ? 2.276 14.741 11.738 1.00 51.38 103 HIS A N 1
ATOM 781 C CA . HIS A 1 103 ? 1.425 15.898 12.053 1.00 51.38 103 HIS A CA 1
ATOM 782 C C . HIS A 1 103 ? 1.087 16.072 13.546 1.00 51.38 103 HIS A C 1
ATOM 784 O O . HIS A 1 103 ? 0.554 17.118 13.928 1.00 51.38 103 HIS A O 1
ATOM 790 N N . ARG A 1 104 ? 1.352 15.076 14.404 1.00 49.47 104 ARG A N 1
ATOM 791 C CA . ARG A 1 104 ? 1.069 15.165 15.851 1.00 49.47 104 ARG A CA 1
ATOM 792 C C . ARG A 1 104 ? 2.217 15.780 16.643 1.00 49.47 104 ARG A C 1
ATOM 794 O O . ARG A 1 104 ? 1.949 16.432 17.650 1.00 49.47 104 ARG A O 1
ATOM 801 N N . ASP A 1 105 ? 3.451 15.619 16.175 1.00 44.09 105 ASP A N 1
ATOM 802 C CA . ASP A 1 105 ? 4.642 16.146 16.851 1.00 44.09 105 ASP A CA 1
ATOM 803 C C . ASP A 1 105 ? 4.835 17.666 16.643 1.00 44.09 105 ASP A C 1
ATOM 805 O O . ASP A 1 105 ? 5.591 18.294 17.382 1.00 44.09 105 ASP A O 1
ATOM 809 N N . ASP A 1 106 ? 4.089 18.280 15.714 1.00 42.59 106 ASP A N 1
ATOM 810 C CA . ASP A 1 106 ? 4.140 19.721 15.403 1.00 42.59 106 ASP A CA 1
ATOM 811 C C . ASP A 1 106 ? 3.110 20.586 16.168 1.00 42.59 106 ASP A C 1
ATOM 813 O O . ASP A 1 106 ? 3.052 21.808 15.993 1.00 42.59 106 ASP A O 1
ATOM 817 N N . LEU A 1 107 ? 2.285 19.998 17.043 1.00 35.50 107 LEU A N 1
ATOM 818 C CA . LEU A 1 107 ? 1.343 20.761 17.871 1.00 35.50 107 LEU A CA 1
ATOM 819 C C . LEU A 1 107 ? 2.048 21.319 19.126 1.00 35.50 107 LEU A C 1
ATOM 821 O O . LEU A 1 107 ? 2.526 20.542 19.956 1.00 35.50 107 LEU A O 1
ATOM 825 N N . PRO A 1 108 ? 2.083 22.652 19.344 1.00 38.06 108 PRO A N 1
ATOM 826 C CA . PRO A 1 108 ? 2.674 23.211 20.552 1.00 38.06 108 PRO A CA 1
ATOM 827 C C . PRO A 1 108 ? 1.867 22.768 21.776 1.00 38.06 108 PRO A C 1
ATOM 829 O O . PRO A 1 108 ? 0.665 23.029 21.865 1.00 38.06 108 PRO A O 1
ATOM 832 N N . GLN A 1 109 ? 2.535 22.128 22.742 1.00 35.38 109 GLN A N 1
ATOM 833 C CA . GLN A 1 109 ? 1.978 21.827 24.063 1.00 35.38 109 GLN A CA 1
ATOM 834 C C . GLN A 1 109 ? 1.527 23.127 24.752 1.00 35.38 109 GLN A C 1
ATOM 836 O O . GLN A 1 109 ? 2.298 23.795 25.439 1.00 35.38 109 GLN A O 1
ATOM 841 N N . GLN A 1 110 ? 0.261 23.506 24.588 1.00 34.88 110 GLN A N 1
ATOM 842 C CA . GLN A 1 110 ? -0.374 24.510 25.431 1.00 34.88 110 GLN A CA 1
ATOM 843 C C . GLN A 1 110 ? -0.856 23.839 26.717 1.00 34.88 110 GLN A C 1
ATOM 845 O O . GLN A 1 110 ? -1.899 23.189 26.737 1.00 34.88 110 GLN A O 1
ATOM 850 N N . GLY A 1 111 ? -0.104 24.015 27.805 1.00 34.19 111 GLY A N 1
ATOM 851 C CA . GLY A 1 111 ? -0.578 23.645 29.138 1.00 34.19 111 GLY A CA 1
ATOM 852 C C . GLY A 1 111 ? 0.520 23.483 30.182 1.00 34.19 111 GLY A C 1
ATOM 853 O O . GLY A 1 111 ? 0.827 22.367 30.579 1.00 34.19 111 GLY A O 1
ATOM 854 N N . GLY A 1 112 ? 1.070 24.591 30.679 1.00 27.73 112 GLY A N 1
ATOM 855 C CA . GLY A 1 112 ? 1.969 24.582 31.834 1.00 27.73 112 GLY A CA 1
ATOM 856 C C . GLY A 1 112 ? 2.021 25.945 32.511 1.00 27.73 112 GLY A C 1
ATOM 857 O O . GLY A 1 112 ? 2.744 26.831 32.072 1.00 27.73 112 GLY A O 1
ATOM 858 N N . LEU A 1 113 ? 1.210 26.112 33.557 1.00 36.16 113 LEU A N 1
ATOM 859 C CA . LEU A 1 113 ? 1.176 27.287 34.425 1.00 36.16 113 LEU A CA 1
ATOM 860 C C . LEU A 1 113 ? 2.546 27.541 35.093 1.00 36.16 113 LEU A C 1
ATOM 862 O O . LEU A 1 113 ? 3.235 26.618 35.516 1.00 36.16 113 LEU A O 1
ATOM 866 N N . GLU A 1 114 ? 2.870 28.823 35.215 1.00 39.97 114 GLU A N 1
ATOM 867 C CA . GLU A 1 114 ? 4.077 29.477 35.736 1.00 39.97 114 GLU A CA 1
ATOM 868 C C . GLU A 1 114 ? 4.751 28.887 37.000 1.00 39.97 114 GLU A C 1
ATOM 870 O O . GLU A 1 114 ? 4.096 28.592 38.005 1.00 39.97 114 GLU A O 1
ATOM 875 N N . ARG A 1 115 ? 6.098 28.940 37.028 1.00 31.59 115 ARG A N 1
ATOM 876 C CA . ARG A 1 115 ? 6.847 29.698 38.057 1.00 31.59 115 ARG A CA 1
ATOM 877 C C . ARG A 1 115 ? 8.325 29.934 37.689 1.00 31.59 115 ARG A C 1
ATOM 879 O O . ARG A 1 115 ? 9.064 29.007 37.383 1.00 31.59 115 ARG A O 1
ATOM 886 N N . ASN A 1 116 ? 8.724 31.206 37.764 1.00 36.66 116 ASN A N 1
ATOM 887 C CA . ASN A 1 116 ? 10.067 31.760 37.550 1.00 36.66 116 ASN A CA 1
ATOM 888 C C . ASN A 1 116 ? 11.134 31.207 38.510 1.00 36.66 116 ASN A C 1
ATOM 890 O O . ASN A 1 116 ? 10.893 31.205 39.712 1.00 36.66 116 ASN A O 1
ATOM 894 N N . THR A 1 117 ? 12.350 30.963 38.004 1.00 31.09 117 THR A N 1
ATOM 895 C CA . THR A 1 117 ? 13.612 31.443 38.612 1.00 31.09 117 THR A CA 1
ATOM 896 C C . THR A 1 117 ? 14.751 31.402 37.591 1.00 31.09 117 THR A C 1
ATOM 898 O O . THR A 1 117 ? 14.930 30.423 36.875 1.00 31.09 117 THR A O 1
ATOM 901 N N . SER A 1 118 ? 15.510 32.492 37.549 1.00 41.72 118 SER A N 1
ATOM 902 C CA . SER A 1 118 ? 16.628 32.783 36.657 1.00 41.72 118 SER A CA 1
ATOM 903 C C . SER A 1 118 ? 17.812 31.820 36.806 1.00 41.72 118 SER A C 1
ATOM 905 O O . SER A 1 118 ? 18.336 31.671 37.906 1.00 41.72 118 SER A O 1
ATOM 907 N N . ALA A 1 119 ? 18.311 31.283 35.691 1.00 33.41 119 ALA A N 1
ATOM 908 C CA . ALA A 1 119 ? 19.719 30.925 35.506 1.00 33.41 119 ALA A CA 1
ATOM 909 C C . ALA A 1 119 ? 20.017 30.755 34.008 1.00 33.41 119 ALA A C 1
ATOM 911 O O . ALA A 1 119 ? 19.376 29.960 33.324 1.00 33.41 119 ALA A O 1
ATOM 912 N N . SER A 1 120 ? 20.990 31.520 33.510 1.00 41.38 120 SER A N 1
ATOM 913 C CA . SER A 1 120 ? 21.571 31.372 32.177 1.00 41.38 120 SER A CA 1
ATOM 914 C C . SER A 1 120 ? 22.134 29.968 31.987 1.00 41.38 120 SER A C 1
ATOM 916 O O . SER A 1 120 ? 23.109 29.607 32.642 1.00 41.38 120 SER A O 1
ATOM 918 N N . ILE A 1 121 ? 21.569 29.213 31.049 1.00 35.19 121 ILE A N 1
ATOM 919 C CA . ILE A 1 121 ? 22.216 28.053 30.439 1.00 35.19 121 ILE A CA 1
ATOM 920 C C . ILE A 1 121 ? 21.962 28.167 28.937 1.00 35.19 121 ILE A C 1
ATOM 922 O O . ILE A 1 121 ? 20.824 28.235 28.477 1.00 35.19 121 ILE A O 1
ATOM 926 N N . THR A 1 122 ? 23.049 28.282 28.186 1.00 37.06 122 THR A N 1
ATOM 927 C CA . THR A 1 122 ? 23.086 28.265 26.726 1.00 37.06 122 THR A CA 1
ATOM 928 C C . THR A 1 122 ? 22.571 26.918 26.224 1.00 37.06 122 THR A C 1
ATOM 930 O O . THR A 1 122 ? 23.318 25.943 26.196 1.00 37.06 122 THR A O 1
ATOM 933 N N . ASN A 1 123 ? 21.297 26.857 25.840 1.00 30.94 123 ASN A N 1
ATOM 934 C CA . ASN A 1 123 ? 20.737 25.698 25.154 1.00 30.94 123 ASN A CA 1
ATOM 935 C C . ASN A 1 123 ? 20.983 25.847 23.651 1.00 30.94 123 ASN A C 1
ATOM 937 O O . ASN A 1 123 ? 20.131 26.338 22.909 1.00 30.94 123 ASN A O 1
ATOM 941 N N . GLU A 1 124 ? 22.153 25.392 23.200 1.00 33.44 124 GLU A N 1
ATOM 942 C CA . GLU A 1 124 ? 22.282 24.873 21.840 1.00 33.44 124 GLU A CA 1
ATOM 943 C C . GLU A 1 124 ? 21.332 23.680 21.737 1.00 33.44 124 GLU A C 1
ATOM 945 O O . GLU A 1 124 ? 21.628 22.558 22.153 1.00 33.44 124 GLU A O 1
ATOM 950 N N . THR A 1 125 ? 20.123 23.967 21.259 1.00 31.64 125 THR A N 1
ATOM 951 C CA . THR A 1 125 ? 19.118 22.958 20.960 1.00 31.64 125 THR A CA 1
ATOM 952 C C . THR A 1 125 ? 19.665 22.172 19.784 1.00 31.64 125 THR A C 1
ATOM 954 O O . THR A 1 125 ? 19.533 22.567 18.628 1.00 31.64 125 THR A O 1
ATOM 957 N N . THR A 1 126 ? 20.362 21.083 20.097 1.00 31.55 126 THR A N 1
ATOM 958 C CA . THR A 1 126 ? 20.689 20.051 19.125 1.00 31.55 126 THR A CA 1
ATOM 959 C C . THR A 1 126 ? 19.352 19.471 18.690 1.00 31.55 126 THR A C 1
ATOM 961 O O . THR A 1 126 ? 18.777 18.634 19.383 1.00 31.55 126 THR A O 1
ATOM 964 N N . VAL A 1 127 ? 18.820 19.991 17.584 1.00 33.28 127 VAL A N 1
ATOM 965 C CA . VAL A 1 127 ? 17.700 19.391 16.865 1.00 33.28 127 VAL A CA 1
ATOM 966 C C . VAL A 1 127 ? 18.190 18.013 16.445 1.00 33.28 127 VAL A C 1
ATOM 968 O O . VAL A 1 127 ? 18.973 17.877 15.506 1.00 33.28 127 VAL A O 1
ATOM 971 N N . GLN A 1 128 ? 17.825 16.993 17.219 1.00 29.03 128 GLN A N 1
ATOM 972 C CA . GLN A 1 128 ? 18.045 15.616 16.814 1.00 29.03 128 GLN A CA 1
ATOM 973 C C . GLN A 1 128 ? 17.249 15.410 15.522 1.00 29.03 128 GLN A C 1
ATOM 975 O O . GLN A 1 128 ? 16.048 15.690 15.518 1.00 29.03 128 GLN A O 1
ATOM 980 N N . PRO A 1 129 ? 17.884 14.982 14.419 1.00 34.88 129 PRO A N 1
ATOM 981 C CA . PRO A 1 129 ? 17.160 14.704 13.191 1.00 34.88 129 PRO A CA 1
ATOM 982 C C . PRO A 1 129 ? 16.108 13.634 13.486 1.00 34.88 129 PRO A C 1
ATOM 984 O O . PRO A 1 129 ? 16.435 12.570 14.018 1.00 34.88 129 PRO A O 1
ATOM 987 N N . GLN A 1 130 ? 14.848 13.951 13.173 1.00 37.91 130 GLN A N 1
ATOM 988 C CA . GLN A 1 130 ? 13.726 13.022 13.232 1.00 37.91 130 GLN A CA 1
ATOM 989 C C . GLN A 1 130 ? 14.137 11.738 12.516 1.00 37.91 130 GLN A C 1
ATOM 991 O O . GLN A 1 130 ? 14.444 11.722 11.323 1.00 37.91 130 GLN A O 1
ATOM 996 N N . HIS A 1 131 ? 14.239 10.663 13.287 1.00 37.09 131 HIS A N 1
ATOM 997 C CA . HIS A 1 131 ? 14.690 9.376 12.798 1.00 37.09 131 HIS A CA 1
ATOM 998 C C . HIS A 1 131 ? 13.528 8.770 12.004 1.00 37.09 131 HIS A C 1
ATOM 1000 O O . HIS A 1 131 ? 12.711 8.039 12.564 1.00 37.09 131 HIS A O 1
ATOM 1006 N N . THR A 1 132 ? 13.419 9.094 10.711 1.00 47.84 132 THR A N 1
ATOM 1007 C CA . THR A 1 132 ? 12.441 8.455 9.826 1.00 47.84 132 THR A CA 1
ATOM 1008 C C . THR A 1 132 ? 12.697 6.952 9.880 1.00 47.84 132 THR A C 1
ATOM 1010 O O . THR A 1 132 ? 13.753 6.443 9.484 1.00 47.84 132 THR A O 1
ATOM 1013 N N . ARG A 1 133 ? 11.774 6.205 10.497 1.00 57.38 133 ARG A N 1
ATOM 1014 C CA . ARG A 1 133 ? 11.852 4.744 10.509 1.00 57.38 133 ARG A CA 1
ATOM 1015 C C . ARG A 1 133 ? 11.693 4.294 9.066 1.00 57.38 133 ARG A C 1
ATOM 1017 O O . ARG A 1 133 ? 10.589 4.278 8.538 1.00 57.38 133 ARG A O 1
ATOM 1024 N N . LYS A 1 134 ? 12.803 3.927 8.429 1.00 68.50 134 LYS A N 1
ATOM 1025 C CA . LYS A 1 134 ? 12.771 3.274 7.122 1.00 68.50 134 LYS A CA 1
ATOM 1026 C C . LYS A 1 134 ? 12.158 1.893 7.294 1.00 68.50 134 LYS A C 1
ATOM 1028 O O . LYS A 1 134 ? 12.787 0.990 7.846 1.00 68.50 134 LYS A O 1
ATOM 1033 N N . TYR A 1 135 ? 10.919 1.745 6.854 1.00 70.94 135 TYR A N 1
ATOM 1034 C CA . TYR A 1 135 ? 10.247 0.456 6.820 1.00 70.94 135 TYR A CA 1
ATOM 1035 C C . TYR A 1 135 ? 10.719 -0.336 5.603 1.00 70.94 135 TYR A C 1
ATOM 1037 O O . TYR A 1 135 ? 10.843 0.194 4.499 1.00 70.94 135 TYR A O 1
ATOM 1045 N N . ALA A 1 136 ? 10.981 -1.626 5.802 1.00 78.50 136 ALA A N 1
ATOM 1046 C CA . ALA A 1 136 ? 11.282 -2.526 4.699 1.00 78.50 136 ALA A CA 1
ATOM 1047 C C . ALA A 1 136 ? 10.047 -2.711 3.804 1.00 78.50 136 ALA A C 1
ATOM 1049 O O . ALA A 1 136 ? 8.911 -2.686 4.279 1.00 78.50 136 ALA A O 1
ATOM 1050 N N . ARG A 1 137 ? 10.265 -2.950 2.509 1.00 83.81 137 ARG A N 1
ATOM 1051 C CA . ARG A 1 137 ? 9.186 -3.295 1.580 1.00 83.81 137 ARG A CA 1
ATOM 1052 C C . ARG A 1 137 ? 8.512 -4.606 2.005 1.00 83.81 137 ARG A C 1
ATOM 1054 O O . ARG A 1 137 ? 9.200 -5.585 2.289 1.00 83.81 137 ARG A O 1
ATOM 1061 N N . ALA A 1 138 ? 7.180 -4.629 1.971 1.00 87.94 138 ALA A N 1
ATOM 1062 C CA . ALA A 1 138 ? 6.388 -5.839 2.171 1.00 87.94 138 ALA A CA 1
ATOM 1063 C C . ALA A 1 138 ? 6.791 -6.933 1.165 1.00 87.94 138 ALA A C 1
ATOM 1065 O O . ALA A 1 138 ? 6.857 -6.693 -0.046 1.00 87.94 138 ALA A O 1
ATOM 1066 N N . SER A 1 139 ? 7.085 -8.124 1.676 1.00 88.50 139 SER A N 1
ATOM 1067 C CA . SER A 1 139 ? 7.412 -9.311 0.888 1.00 88.50 139 SER A CA 1
ATOM 1068 C C . SER A 1 139 ? 6.173 -10.188 0.679 1.00 88.50 139 SER A C 1
ATOM 1070 O O . SER A 1 139 ? 5.110 -9.952 1.254 1.00 88.50 139 SER A O 1
ATOM 1072 N N . ASN A 1 140 ? 6.285 -11.204 -0.178 1.00 89.50 140 ASN A N 1
ATOM 1073 C CA . ASN A 1 140 ? 5.170 -12.112 -0.438 1.00 89.50 140 ASN A CA 1
ATOM 1074 C C . ASN A 1 140 ? 4.731 -12.824 0.847 1.00 89.50 140 ASN A C 1
ATOM 1076 O O . ASN A 1 140 ? 5.570 -13.323 1.593 1.00 89.50 140 ASN A O 1
ATOM 1080 N N . ALA A 1 141 ? 3.414 -12.893 1.050 1.00 92.31 141 ALA A N 1
ATOM 1081 C CA . ALA A 1 141 ? 2.770 -13.523 2.203 1.00 92.31 141 ALA A CA 1
ATOM 1082 C C . ALA A 1 141 ? 3.172 -12.948 3.575 1.00 92.31 141 ALA A C 1
ATOM 1084 O O . ALA A 1 141 ? 2.907 -13.572 4.593 1.00 92.31 141 ALA A O 1
ATOM 1085 N N . CYS A 1 142 ? 3.775 -11.757 3.640 1.00 93.62 142 CYS A N 1
ATOM 1086 C CA . CYS A 1 142 ? 4.019 -11.108 4.924 1.00 93.62 142 CYS A CA 1
ATOM 1087 C C . CYS A 1 142 ? 2.705 -10.698 5.614 1.00 93.62 142 CYS A C 1
ATOM 1089 O O . CYS A 1 142 ? 1.711 -10.400 4.947 1.00 93.62 142 CYS A O 1
ATOM 1091 N N . ILE A 1 143 ? 2.722 -10.609 6.943 1.00 95.50 143 ILE A N 1
ATOM 1092 C CA . ILE A 1 143 ? 1.586 -10.161 7.755 1.00 95.50 143 ILE A CA 1
ATOM 1093 C C . ILE A 1 143 ? 1.896 -8.781 8.340 1.00 95.50 143 ILE A C 1
ATOM 1095 O O . ILE A 1 143 ? 2.899 -8.596 9.025 1.00 95.50 143 ILE A O 1
ATOM 1099 N N . SER A 1 144 ? 1.010 -7.814 8.111 1.00 95.50 144 SER A N 1
ATOM 1100 C CA . SER A 1 144 ? 1.032 -6.514 8.791 1.00 95.50 144 SER A CA 1
ATOM 1101 C C . SER A 1 144 ? -0.220 -6.374 9.650 1.00 95.50 144 SER A C 1
ATOM 1103 O O . SER A 1 144 ? -1.310 -6.747 9.220 1.00 95.50 144 SER A O 1
ATOM 1105 N N . ILE A 1 145 ? -0.062 -5.838 10.858 1.00 95.69 145 ILE A N 1
ATOM 1106 C CA . ILE A 1 145 ? -1.144 -5.643 11.825 1.00 95.69 145 ILE A CA 1
ATOM 1107 C C . ILE A 1 145 ? -1.247 -4.155 12.128 1.00 95.69 145 ILE A C 1
ATOM 1109 O O . ILE A 1 145 ? -0.279 -3.531 12.572 1.00 95.69 145 ILE A O 1
ATOM 1113 N N . PHE A 1 146 ? -2.442 -3.615 11.922 1.00 94.81 146 PHE A N 1
ATOM 1114 C CA . PHE A 1 146 ? -2.784 -2.234 12.221 1.00 94.81 146 PHE A CA 1
ATOM 1115 C C . PHE A 1 146 ? -3.839 -2.211 13.322 1.00 94.81 146 PHE A C 1
ATOM 1117 O O . PHE A 1 146 ? -4.794 -2.985 13.278 1.00 94.81 146 PHE A O 1
ATOM 1124 N N . LEU A 1 147 ? -3.665 -1.324 14.295 1.00 92.88 147 LEU A N 1
ATOM 1125 C CA . LEU A 1 147 ? -4.698 -0.986 15.260 1.00 92.88 147 LEU A CA 1
ATOM 1126 C C . LEU A 1 147 ? -5.379 0.294 14.792 1.00 92.88 147 LEU A C 1
ATOM 1128 O O . LEU A 1 147 ? -4.716 1.317 14.601 1.00 92.88 147 LEU A O 1
ATOM 1132 N N . VAL A 1 148 ? -6.695 0.211 14.625 1.00 91.56 148 VAL A N 1
ATOM 1133 C CA . VAL A 1 148 ? -7.538 1.330 14.218 1.00 91.56 148 VAL A CA 1
ATOM 1134 C C . VAL A 1 148 ? -8.465 1.673 15.371 1.00 91.56 148 VAL A C 1
ATOM 1136 O O . VAL A 1 148 ? -9.259 0.837 15.793 1.00 91.56 148 VAL A O 1
ATOM 1139 N N . THR A 1 149 ? -8.353 2.888 15.898 1.00 89.25 149 THR A N 1
ATOM 1140 C CA . THR A 1 149 ? -9.178 3.358 17.017 1.00 89.25 149 THR A CA 1
ATOM 1141 C C . THR A 1 149 ? -10.047 4.533 16.587 1.00 89.25 149 THR A C 1
ATOM 1143 O O . THR A 1 149 ? -9.671 5.271 15.673 1.00 89.25 149 THR A O 1
ATOM 1146 N N . PRO A 1 150 ? -11.188 4.779 17.249 1.00 86.44 150 PRO A N 1
ATOM 1147 C CA . PRO A 1 150 ? -11.884 6.050 17.105 1.00 86.44 150 PRO A CA 1
ATOM 1148 C C . PRO A 1 150 ? -10.928 7.216 17.398 1.00 86.44 150 PRO A C 1
ATOM 1150 O O . PRO A 1 150 ? -10.180 7.175 18.376 1.00 86.44 150 PRO A O 1
ATOM 1153 N N . GLY A 1 151 ? -10.912 8.234 16.539 1.00 79.62 151 GLY A N 1
ATOM 1154 C CA . GLY A 1 151 ? -10.174 9.471 16.787 1.00 79.62 151 GLY A CA 1
ATOM 1155 C C . GLY A 1 151 ? -10.930 10.444 17.680 1.00 79.62 151 GLY A C 1
ATOM 1156 O O . GLY A 1 151 ? -11.905 10.084 18.339 1.00 79.62 151 GLY A O 1
ATOM 1157 N N . ASP A 1 152 ? -10.472 11.701 17.712 1.00 74.00 152 ASP A N 1
ATOM 1158 C CA . ASP A 1 152 ? -11.152 12.739 18.487 1.00 74.00 152 ASP A CA 1
ATOM 1159 C C . ASP A 1 152 ? -12.606 12.872 18.007 1.00 74.00 152 ASP A C 1
ATOM 1161 O O . ASP A 1 152 ? -12.902 12.984 16.813 1.00 74.00 152 ASP A O 1
ATOM 1165 N N . THR A 1 153 ? -13.514 12.894 18.979 1.00 62.62 153 THR A N 1
ATOM 1166 C CA . THR A 1 153 ? -14.956 13.137 18.855 1.00 62.62 153 THR A CA 1
ATOM 1167 C C . THR A 1 153 ? -15.332 14.280 17.907 1.00 62.62 153 THR A C 1
ATOM 1169 O O . THR A 1 153 ? -16.433 14.290 17.363 1.00 62.62 153 THR A O 1
ATOM 1172 N N . LYS A 1 154 ? -14.426 15.238 17.679 1.00 65.56 154 LYS A N 1
ATOM 1173 C CA . LYS A 1 154 ? -14.636 16.376 16.777 1.00 65.56 154 LYS A CA 1
ATOM 1174 C C . LYS A 1 154 ? -14.479 16.050 15.294 1.00 65.56 154 LYS A C 1
ATOM 1176 O O . LYS A 1 154 ? -15.140 16.692 14.483 1.00 65.56 154 LYS A O 1
ATOM 1181 N N . THR A 1 155 ? -13.610 15.109 14.923 1.00 66.19 155 THR A N 1
ATOM 1182 C CA . THR A 1 155 ? -13.298 14.837 13.508 1.00 66.19 155 THR A CA 1
ATOM 1183 C C . THR A 1 155 ? -13.966 13.573 12.987 1.00 66.19 155 THR A C 1
ATOM 1185 O O . THR A 1 155 ? -14.080 13.419 11.774 1.00 66.19 155 THR A O 1
ATOM 1188 N N . SER A 1 156 ? -14.431 12.677 13.872 1.00 68.00 156 SER A N 1
ATOM 1189 C CA . SER A 1 156 ? -14.953 11.345 13.500 1.00 68.00 156 SER A CA 1
ATOM 1190 C C . SER A 1 156 ? -13.995 10.536 12.607 1.00 68.00 156 SER A C 1
ATOM 1192 O O . SER A 1 156 ? -14.408 9.576 11.954 1.00 68.00 156 SER A O 1
ATOM 1194 N N . GLN A 1 157 ? -12.719 10.928 12.558 1.00 81.25 157 GLN A N 1
ATOM 1195 C CA . GLN A 1 157 ? -11.681 10.234 11.810 1.00 81.25 157 GLN A CA 1
ATOM 1196 C C . GLN A 1 157 ? -11.188 9.057 12.637 1.00 81.25 157 GLN A C 1
ATOM 1198 O O . GLN A 1 157 ? -11.058 9.166 13.856 1.00 81.25 157 GLN A O 1
ATOM 1203 N N . LEU A 1 158 ? -10.936 7.930 11.982 1.00 89.38 158 LEU A N 1
ATOM 1204 C CA . LEU A 1 158 ? -10.271 6.807 12.622 1.00 89.38 158 LEU A CA 1
ATOM 1205 C C . LEU A 1 158 ? -8.772 7.105 12.702 1.00 89.38 158 LEU A C 1
ATOM 1207 O O . LEU A 1 158 ? -8.221 7.768 11.832 1.00 89.38 158 LEU A O 1
ATOM 1211 N N . GLN A 1 159 ? -8.129 6.655 13.773 1.00 91.06 159 GLN A N 1
ATOM 1212 C CA . GLN A 1 159 ? -6.690 6.788 13.960 1.00 91.06 159 GLN A CA 1
ATOM 1213 C C . GLN A 1 159 ? -6.027 5.453 13.685 1.00 91.06 159 GLN A C 1
ATOM 1215 O O . GLN A 1 159 ? -6.413 4.442 14.276 1.00 91.06 159 GLN A O 1
ATOM 1220 N N . TRP A 1 160 ? -5.012 5.466 12.828 1.00 92.88 160 TRP A N 1
ATOM 1221 C CA . TRP A 1 160 ? -4.297 4.264 12.432 1.00 92.88 160 TRP A CA 1
ATOM 1222 C C . TRP A 1 160 ? -2.934 4.186 13.117 1.00 92.88 160 TRP A C 1
ATOM 1224 O O . TRP A 1 160 ? -2.164 5.143 13.159 1.00 92.88 160 TRP A O 1
ATOM 1234 N N . SER A 1 161 ? -2.603 3.011 13.646 1.00 92.19 161 SER A N 1
ATOM 1235 C CA . SER A 1 161 ? -1.292 2.737 14.231 1.00 92.19 161 SER A CA 1
ATOM 1236 C C . SER A 1 161 ? -0.781 1.367 13.804 1.00 92.19 161 SER A C 1
ATOM 1238 O O . SER A 1 161 ? -1.549 0.427 13.607 1.00 92.19 161 SER A O 1
ATOM 1240 N N . ILE A 1 162 ? 0.532 1.252 13.621 1.00 92.56 162 ILE A N 1
ATOM 1241 C CA . ILE A 1 162 ? 1.173 0.009 13.183 1.00 92.56 162 ILE A CA 1
ATOM 1242 C C . ILE A 1 162 ? 1.559 -0.790 14.430 1.00 92.56 162 ILE A C 1
ATOM 1244 O O . ILE A 1 162 ? 2.391 -0.336 15.215 1.00 92.56 162 ILE A O 1
ATOM 1248 N N . LEU A 1 163 ? 0.987 -1.984 14.599 1.00 93.00 163 LEU A N 1
ATOM 1249 C CA . LEU A 1 163 ? 1.376 -2.923 15.659 1.00 93.00 163 LEU A CA 1
ATOM 1250 C C . LEU A 1 163 ? 2.465 -3.894 15.193 1.00 93.00 163 LEU A C 1
ATOM 1252 O O . LEU A 1 163 ? 3.370 -4.226 15.953 1.00 93.00 163 LEU A O 1
ATOM 1256 N N . SER A 1 164 ? 2.378 -4.348 13.942 1.00 93.25 164 SER A N 1
ATOM 1257 C CA . SER A 1 164 ? 3.367 -5.220 13.305 1.00 93.25 164 SER A CA 1
ATOM 1258 C C . SER A 1 164 ? 3.459 -4.889 11.820 1.00 93.25 164 SER A C 1
ATOM 1260 O O . SER A 1 164 ? 2.449 -4.575 11.189 1.00 93.25 164 SER A O 1
ATOM 1262 N N . TRP A 1 165 ? 4.659 -4.956 11.250 1.00 93.38 165 TRP A N 1
ATOM 1263 C CA . TRP A 1 165 ? 4.893 -4.620 9.850 1.00 93.38 165 TRP A CA 1
ATOM 1264 C C . TRP A 1 165 ? 5.645 -5.731 9.128 1.00 93.38 165 TRP A C 1
ATOM 1266 O O . TRP A 1 165 ? 6.749 -6.090 9.534 1.00 93.38 165 TRP A O 1
ATOM 1276 N N . ALA A 1 166 ? 5.062 -6.199 8.021 1.00 91.44 166 ALA A N 1
ATOM 1277 C CA . ALA A 1 166 ? 5.664 -7.128 7.072 1.00 91.44 166 ALA A CA 1
ATOM 1278 C C . ALA A 1 166 ? 6.318 -8.361 7.729 1.00 91.44 166 ALA A C 1
ATOM 1280 O O . ALA A 1 166 ? 7.396 -8.795 7.323 1.00 91.44 166 ALA A O 1
ATOM 1281 N N . ASP A 1 167 ? 5.655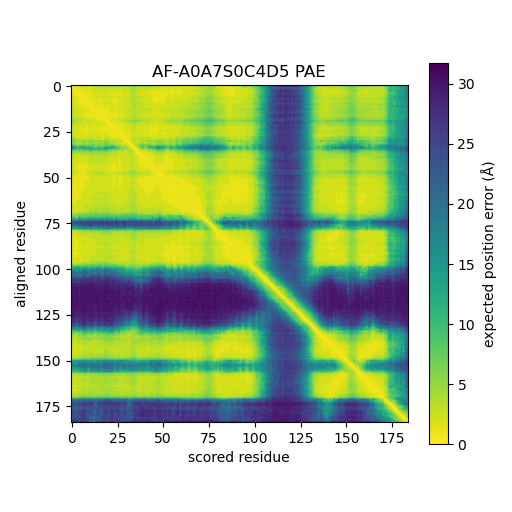 -8.942 8.730 1.00 91.50 167 ASP A N 1
ATOM 1282 C CA . ASP A 1 167 ? 6.150 -10.107 9.452 1.00 91.50 167 ASP A CA 1
ATOM 1283 C C . ASP A 1 167 ? 6.107 -11.367 8.577 1.00 91.50 167 ASP A C 1
ATOM 1285 O O . ASP A 1 167 ? 5.058 -11.786 8.081 1.00 91.50 167 ASP A O 1
ATOM 1289 N N . THR A 1 168 ? 7.267 -11.994 8.416 1.00 91.69 168 THR A N 1
ATOM 1290 C CA . THR A 1 168 ? 7.454 -13.264 7.705 1.00 91.69 168 THR A CA 1
ATOM 1291 C C . THR A 1 168 ? 7.944 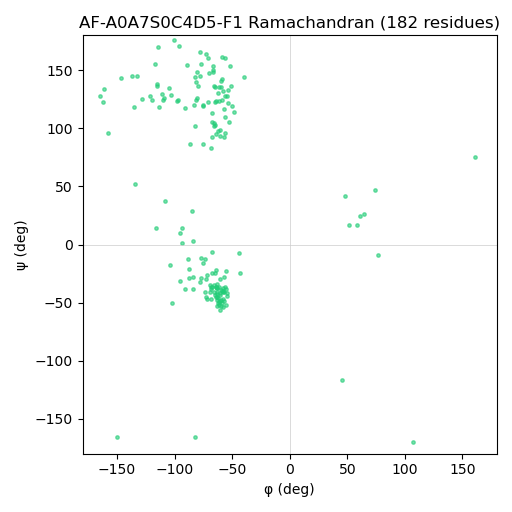-14.381 8.622 1.00 91.69 168 THR A C 1
ATOM 1293 O O . THR A 1 168 ? 8.432 -15.398 8.135 1.00 91.69 168 THR A O 1
ATOM 1296 N N . SER A 1 169 ? 7.871 -14.212 9.944 1.00 88.56 169 SER A N 1
ATOM 1297 C CA . SER A 1 169 ? 8.332 -15.204 10.928 1.00 88.56 169 SER A CA 1
ATOM 1298 C C . SER A 1 169 ? 7.655 -16.572 10.766 1.00 88.56 169 SER A C 1
ATOM 1300 O O . SER A 1 169 ? 8.260 -17.608 11.044 1.00 88.56 169 SER A O 1
ATOM 1302 N N . HIS A 1 170 ? 6.430 -16.586 10.238 1.00 87.56 170 HIS A N 1
ATOM 1303 C CA . HIS A 1 170 ? 5.672 -17.797 9.932 1.00 87.56 170 HIS A CA 1
ATOM 1304 C C . HIS A 1 170 ? 6.155 -18.534 8.668 1.00 87.56 170 HIS A C 1
ATOM 1306 O O . HIS A 1 170 ? 5.840 -19.706 8.505 1.00 87.56 170 HIS A O 1
ATOM 1312 N N . LEU A 1 171 ? 6.946 -17.896 7.797 1.00 85.62 171 LEU A N 1
ATOM 1313 C CA . LEU A 1 171 ? 7.504 -18.501 6.575 1.00 85.62 171 LEU A CA 1
ATOM 1314 C C . LEU A 1 171 ? 8.811 -19.279 6.848 1.00 85.62 171 LEU A C 1
ATOM 1316 O O . LEU A 1 171 ? 9.707 -19.333 6.002 1.00 85.62 171 LEU A O 1
ATOM 1320 N N . THR A 1 172 ? 8.980 -19.824 8.055 1.00 70.81 172 THR A N 1
ATOM 1321 C CA . THR A 1 172 ? 10.168 -20.611 8.428 1.00 70.81 172 THR A CA 1
ATOM 1322 C C . THR A 1 172 ? 10.066 -22.055 7.914 1.00 70.81 172 THR A C 1
ATOM 1324 O O . THR A 1 172 ? 8.976 -22.603 7.819 1.00 70.81 172 THR A O 1
ATOM 1327 N N . GLY A 1 173 ? 11.207 -22.680 7.580 1.00 62.94 173 GLY A N 1
ATOM 1328 C CA . GLY A 1 173 ? 11.287 -24.062 7.066 1.00 62.94 173 GLY A CA 1
ATOM 1329 C C . GLY A 1 173 ? 11.610 -24.183 5.565 1.00 62.94 173 GLY A C 1
ATOM 1330 O O . GLY A 1 173 ? 11.983 -23.195 4.928 1.00 62.94 173 GLY A O 1
ATOM 1331 N N . ASP A 1 174 ? 11.476 -25.402 5.021 1.00 52.69 174 ASP A N 1
ATOM 1332 C CA . ASP A 1 174 ? 11.614 -25.737 3.584 1.00 52.69 174 ASP A CA 1
ATOM 1333 C C . ASP A 1 174 ? 10.480 -25.138 2.714 1.00 52.69 174 ASP A C 1
ATOM 1335 O O . ASP A 1 174 ? 10.562 -25.161 1.489 1.00 52.69 174 ASP A O 1
ATOM 1339 N N . ASP A 1 175 ? 9.467 -24.534 3.349 1.00 48.72 175 ASP A N 1
ATOM 1340 C CA . ASP A 1 175 ? 8.316 -23.852 2.735 1.00 48.72 175 ASP A CA 1
ATOM 1341 C C . ASP A 1 175 ? 8.516 -22.334 2.560 1.00 48.72 175 ASP A C 1
ATOM 1343 O O . ASP A 1 175 ? 7.565 -21.595 2.282 1.00 48.72 175 ASP A O 1
ATOM 1347 N N . LYS A 1 176 ? 9.755 -21.826 2.684 1.00 48.31 176 LYS A N 1
ATOM 1348 C CA . LYS A 1 176 ? 10.071 -20.501 2.124 1.00 48.31 176 LYS A CA 1
ATOM 1349 C C . LYS A 1 176 ? 9.593 -20.499 0.675 1.00 48.31 176 LYS A C 1
ATOM 1351 O O . LYS A 1 176 ? 9.867 -21.488 -0.003 1.00 48.31 176 LYS A O 1
ATOM 1356 N N . PRO A 1 177 ? 8.931 -19.436 0.174 1.00 46.22 177 PRO A N 1
ATOM 1357 C CA . PRO A 1 177 ? 8.532 -19.391 -1.222 1.00 46.22 177 PRO A CA 1
ATOM 1358 C C . PRO A 1 177 ? 9.770 -19.669 -2.066 1.00 46.22 177 PRO A C 1
ATOM 1360 O O . PRO A 1 177 ? 10.677 -18.836 -2.162 1.00 46.22 177 PRO A O 1
ATOM 1363 N N . ILE A 1 178 ? 9.822 -20.886 -2.618 1.00 48.56 178 ILE A N 1
ATOM 1364 C CA . ILE A 1 178 ? 10.812 -21.276 -3.603 1.00 48.56 178 ILE A CA 1
ATOM 1365 C C . ILE A 1 178 ? 10.662 -20.188 -4.644 1.00 48.56 178 ILE A C 1
ATOM 1367 O O . ILE A 1 178 ? 9.548 -19.922 -5.103 1.00 48.56 178 ILE A O 1
ATOM 1371 N N . SER A 1 179 ? 11.749 -19.474 -4.923 1.00 46.69 179 SER A N 1
ATOM 1372 C CA . SER A 1 179 ? 11.775 -18.541 -6.038 1.00 46.69 179 SER A CA 1
ATOM 1373 C C . SER A 1 179 ? 11.405 -19.375 -7.253 1.00 46.69 179 SER A C 1
ATOM 1375 O O . SER A 1 179 ? 12.232 -20.137 -7.745 1.00 46.69 179 SER A O 1
ATOM 1377 N N . ALA A 1 180 ? 10.127 -19.361 -7.629 1.00 40.41 180 ALA A N 1
ATOM 1378 C CA . ALA A 1 180 ? 9.635 -20.164 -8.720 1.00 40.41 180 ALA A CA 1
ATOM 1379 C C . ALA A 1 180 ? 10.326 -19.592 -9.949 1.00 40.41 180 ALA A C 1
ATOM 1381 O O . ALA A 1 180 ? 10.006 -18.496 -10.413 1.00 40.41 180 ALA A O 1
ATOM 1382 N N . HIS A 1 181 ? 11.356 -20.299 -10.405 1.00 33.50 181 HIS A N 1
ATOM 1383 C CA . HIS A 1 181 ? 11.956 -20.075 -11.699 1.00 33.50 181 HIS A CA 1
ATOM 1384 C C . HIS A 1 181 ? 10.909 -20.504 -12.721 1.00 33.50 181 HIS A C 1
ATOM 1386 O O . HIS A 1 181 ? 10.898 -21.637 -13.185 1.00 33.50 181 HIS A O 1
ATOM 1392 N N . TYR A 1 182 ? 9.976 -19.604 -13.017 1.00 38.50 182 TYR A N 1
ATOM 1393 C CA . TYR A 1 182 ? 9.206 -19.698 -14.240 1.00 38.50 182 TYR A CA 1
ATOM 1394 C C . TYR A 1 182 ? 10.214 -19.475 -15.369 1.00 38.50 182 TYR A C 1
ATOM 1396 O O . TYR A 1 182 ? 10.719 -18.363 -15.546 1.00 38.50 182 TYR A O 1
ATOM 1404 N N . GLU A 1 183 ? 10.595 -20.556 -16.050 1.00 36.56 183 GLU A N 1
ATOM 1405 C CA . GLU A 1 183 ? 11.299 -20.455 -17.325 1.00 36.56 183 GLU A CA 1
ATOM 1406 C C . GLU A 1 183 ? 10.447 -19.577 -18.253 1.00 36.56 183 GLU A C 1
ATOM 1408 O O . GLU A 1 183 ? 9.234 -19.771 -18.361 1.00 36.56 183 GLU A O 1
ATOM 1413 N N . LYS A 1 184 ? 11.080 -18.545 -18.820 1.00 38.22 184 LYS A N 1
ATOM 1414 C CA . LYS A 1 184 ? 10.476 -17.682 -19.838 1.00 38.22 184 LYS A CA 1
ATOM 1415 C C . LYS A 1 184 ? 10.365 -18.420 -21.162 1.00 38.22 184 LYS A C 1
ATOM 1417 O O . LYS A 1 184 ? 11.350 -19.106 -21.513 1.00 38.22 184 LYS A O 1
#

Radius of gyration: 21.19 Å; Cα contacts (8 Å, |Δi|>4): 178; chains: 1; bounding box: 46×58×61 Å

pLDDT: mean 77.29, std 22.93, range [27.73, 98.0]

Organism: NCBI:txid420281

Sequence (184 aa):
LNEWNLGSLEGLTKAEASVSCHEDWKIFRQWCDGGDVSAEHAETPISGDGESMDDVRHRSVACLETAIKQSSLENHDDSLIVAVTHGGVLGQLLRHCTMENDHRDDLPQQGGLERNTSASITNETTVQPQHTRKYARASNACISIFLVTPGDTKTSQLQWSILSWADTSHLTGDDKPISAHYEK

Secondary structure (DSSP, 8-state):
-PPP--GGGTT--HHHHHHHSHHHHHHHHHHHTTSPPPHHHHHSPPTTTPPPHHHHHHHHHHHHHHHHHHHHHHS-S---------HHHHHHHHHHHHHHHHTTTTS---------------------------PPPPPTT-EEEEEEEE--TTT-PEEEEEEEEEE-TT--STTS--------

InterPro domains:
  IPR013078 Histidine phosphatase superfamily, clade-1 [PF00300] (1-109)
  IPR029033 Histidine phosphatase superfamily [G3DSA:3.40.50.1240] (1-175)
  IPR029033 Histidine phosphatase superfamily [SSF53254] (1-98)